Protein AF-A0A8I2YJK4-F1 (afdb_monomer)

Organism: NCBI:txid495285

Secondary structure (DSSP, 8-state):
--HHHHHHHT--SSHHHHHHHHHHHHHHHHHHHHHHHHHTHHHIIIIIHHHHHTT-SSS-STTT-SS---HHHHHHHHHHHHHHHHHTTT--TT--HHHHHHHHHHHHHHS-TTS---HHHHHHHHIIIIIIHHHHSPP----------------S--S---HHHHHHHHHTT-SSS-HHHHHHHHHHHHHHHHHTT--TTSHHHHHHHHHHHH-S----

pLDDT: mean 83.56, std 17.03, range [31.39, 97.69]

Sequence (220 aa):
MDLAWEMLLGTPEDDMALVQYIIPCFKRYSMGAHSVNRLLNYINRHYVKRAVDEDEGWLMLSDIFDVEEGNTRKAKSLRERRVEELKKWGYEEGGLAETLALAKQCVEAASTLDCVVPLAALALRRFRTEFIEPLLAAPKVKGKKGTPGAASVGDKSHLPKSRLACSVQELLGVQDVSPEECLGLARDLAATLCAIGVRNGHPLRKKLDKFLTTGTPKCL

Foldseek 3Di:
DQVLQVLQVVADPDLQVRLVSVLVVLVVLLVVLVVVLVVVVVCVVPPLVVQVVVQLALQGLVVPDPDDDDPVVSVVVSVVVVQVQLVQLVDDVVDDPVSVVQSLLLSLLQGDPRGRDRSSSVSLVCNCPRHVVQQQDFPDPPDDDDDDDDDDDDDPDPGRGRSNLVSLVCLLVDPPDDPVVSLVSLVSVLVSCRSSRNGCPDPSNVVSVVCNVVVDRDDD

Solvent-accessible surface area (backbone atoms only — not comparable to full-atom values): 12668 Å² total; per-residue (Å²): 135,62,66,44,50,56,52,50,74,66,56,57,91,49,44,64,55,35,60,69,48,48,51,60,51,49,54,54,50,52,54,50,35,50,53,51,32,63,75,49,40,65,47,40,68,57,48,39,46,46,41,42,75,70,46,37,23,73,73,36,65,74,82,74,50,94,66,96,68,58,71,72,61,49,57,52,52,51,51,53,5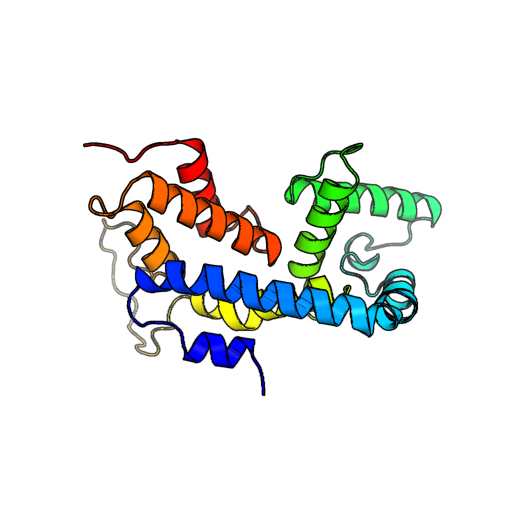1,52,50,56,59,29,39,72,56,73,32,53,94,92,53,57,73,64,49,47,52,51,17,50,37,16,53,42,8,44,41,67,90,89,40,53,52,47,59,48,21,46,47,29,25,45,43,29,65,53,33,49,45,64,36,58,42,48,71,78,82,87,80,75,98,70,80,96,75,83,89,80,91,85,76,96,70,92,62,66,66,15,58,54,56,48,18,54,50,46,55,76,64,54,81,88,56,58,70,67,59,47,51,50,52,46,50,52,48,49,52,49,42,39,53,24,24,55,55,69,85,38,70,69,46,48,54,42,54,49,50,68,70,63,74,64,81,85,86,127

Mean predicted aligned error: 8.93 Å

Nearest PDB structures (foldseek):
  8fn6-assembly1_3  TM=6.585E-01  e=8.968E+00  Trypanosoma brucei
  1yvi-assembly2_B  TM=6.482E-01  e=8.968E+00  Oryza sativa

Radius of gyration: 20.61 Å; Cα contacts (8 Å, |Δi|>4): 195; chains: 1; bounding box: 58×46×59 Å

InterPro domains:
  IPR016159 Cullin repeat-like-containing domain superfamily [SSF74788] (14-55)

Structure (mmCIF, N/CA/C/O backbone):
data_AF-A0A8I2YJK4-F1
#
_entry.id   AF-A0A8I2YJK4-F1
#
loop_
_atom_site.group_PDB
_atom_site.id
_atom_site.type_symbol
_atom_site.label_atom_id
_atom_site.label_alt_id
_atom_site.label_comp_id
_atom_site.label_asym_id
_atom_site.label_entity_id
_atom_site.label_seq_id
_atom_site.pdbx_PDB_ins_code
_atom_site.Cartn_x
_atom_site.Cartn_y
_atom_site.Cartn_z
_atom_site.occupancy
_atom_site.B_iso_or_equiv
_atom_site.auth_seq_id
_atom_site.auth_comp_id
_atom_site.auth_asym_id
_atom_site.auth_atom_id
_atom_site.pdbx_PDB_model_num
ATOM 1 N N . MET A 1 1 ? 13.731 -15.337 10.579 1.00 48.44 1 MET A N 1
ATOM 2 C CA . MET A 1 1 ? 12.557 -15.079 11.433 1.00 48.44 1 MET A CA 1
ATOM 3 C C . MET A 1 1 ? 11.743 -14.003 10.737 1.00 48.44 1 MET A C 1
ATOM 5 O O . MET A 1 1 ? 12.353 -13.103 10.165 1.00 48.44 1 MET A O 1
ATOM 9 N N . ASP A 1 2 ? 10.434 -14.203 10.613 1.00 74.62 2 ASP A N 1
ATOM 10 C CA . ASP A 1 2 ? 9.578 -13.413 9.727 1.00 74.62 2 ASP A CA 1
ATOM 11 C C . ASP A 1 2 ? 8.830 -12.345 10.536 1.00 74.62 2 ASP A C 1
ATOM 13 O O . ASP A 1 2 ? 7.875 -12.640 11.254 1.00 74.62 2 ASP A O 1
ATOM 17 N N . LEU A 1 3 ? 9.315 -11.101 10.469 1.00 82.12 3 LEU A N 1
ATOM 18 C CA . LEU A 1 3 ? 8.895 -10.009 11.353 1.00 82.12 3 LEU A CA 1
ATOM 19 C C . LEU A 1 3 ? 7.386 -9.725 11.272 1.00 82.12 3 LEU A C 1
ATOM 21 O O . LEU A 1 3 ? 6.768 -9.422 12.287 1.00 82.12 3 LEU A O 1
ATOM 25 N N . ALA A 1 4 ? 6.779 -9.825 10.086 1.00 81.44 4 ALA A N 1
ATOM 26 C CA . ALA A 1 4 ? 5.348 -9.564 9.918 1.00 81.44 4 ALA A CA 1
ATOM 27 C C . ALA A 1 4 ? 4.483 -10.614 10.639 1.00 81.44 4 ALA A C 1
ATOM 29 O O . ALA A 1 4 ? 3.471 -10.272 11.254 1.00 81.44 4 ALA A O 1
ATOM 30 N N . TRP A 1 5 ? 4.922 -11.874 10.641 1.00 82.00 5 TRP A N 1
ATOM 31 C CA . TRP A 1 5 ? 4.277 -12.950 11.393 1.00 82.00 5 TRP A CA 1
ATOM 32 C C . TRP A 1 5 ? 4.451 -12.795 12.901 1.00 82.00 5 TRP A C 1
ATOM 34 O O . TRP A 1 5 ? 3.495 -12.986 13.649 1.00 82.00 5 TRP A O 1
ATOM 44 N N . GLU A 1 6 ? 5.639 -12.405 13.361 1.00 86.62 6 GLU A N 1
ATOM 45 C CA . GLU A 1 6 ? 5.869 -12.103 14.781 1.00 86.62 6 GLU A CA 1
ATOM 46 C C . GLU A 1 6 ? 4.951 -10.977 15.269 1.00 86.62 6 GLU A C 1
ATOM 48 O O . GLU A 1 6 ? 4.358 -11.072 16.344 1.00 86.62 6 GLU A O 1
ATOM 53 N N . MET A 1 7 ? 4.761 -9.942 14.447 1.00 87.00 7 MET A N 1
ATOM 54 C CA . MET A 1 7 ? 3.816 -8.861 14.734 1.00 87.00 7 MET A CA 1
ATOM 55 C C . MET A 1 7 ? 2.374 -9.370 14.798 1.00 87.00 7 MET A C 1
ATOM 57 O O . MET A 1 7 ? 1.624 -8.945 15.674 1.00 87.00 7 MET A O 1
ATOM 61 N N . LEU A 1 8 ? 1.980 -10.293 13.911 1.00 87.00 8 LEU A N 1
ATOM 62 C CA . LEU A 1 8 ? 0.641 -10.888 13.921 1.00 87.00 8 LEU A CA 1
ATOM 63 C C . LEU A 1 8 ? 0.382 -11.665 15.218 1.00 87.00 8 LEU A C 1
ATOM 65 O O . LEU A 1 8 ? -0.683 -11.521 15.821 1.00 87.00 8 LEU A O 1
ATOM 69 N N . LEU A 1 9 ? 1.364 -12.448 15.669 1.00 86.75 9 LEU A N 1
ATOM 70 C CA . LEU A 1 9 ? 1.289 -13.206 16.921 1.00 86.75 9 LEU A CA 1
ATOM 71 C C . LEU A 1 9 ? 1.225 -12.298 18.157 1.00 86.75 9 LEU A C 1
ATOM 73 O O . LEU A 1 9 ? 0.626 -12.678 19.157 1.00 86.75 9 LEU A O 1
ATOM 77 N N . GLY A 1 10 ? 1.800 -11.096 18.082 1.00 86.25 10 GLY A N 1
ATOM 78 C CA . GLY A 1 10 ? 1.750 -10.088 19.143 1.00 86.25 10 GLY A CA 1
ATOM 79 C C . GLY A 1 10 ? 0.503 -9.198 19.141 1.00 86.25 10 GLY A C 1
ATOM 80 O O . GLY A 1 10 ? 0.478 -8.213 19.879 1.00 86.25 10 GLY A O 1
ATOM 81 N N . THR A 1 11 ? -0.504 -9.476 18.306 1.00 88.69 11 THR A N 1
ATOM 82 C CA . THR A 1 11 ? -1.699 -8.621 18.211 1.00 88.69 11 THR A CA 1
ATOM 83 C C . THR A 1 11 ? -2.583 -8.720 19.463 1.00 88.69 11 THR A C 1
ATOM 85 O O . THR A 1 11 ? -2.963 -9.827 19.846 1.00 88.69 11 THR A O 1
ATOM 88 N N . PRO A 1 12 ? -2.981 -7.587 20.076 1.00 90.69 12 PRO A N 1
ATOM 89 C CA . PRO A 1 12 ? -3.774 -7.585 21.307 1.00 90.69 12 PRO A CA 1
ATOM 90 C C . PRO A 1 12 ? -5.167 -8.162 21.064 1.00 90.69 12 PRO A C 1
ATOM 92 O O . PRO A 1 12 ? -5.807 -7.783 20.090 1.00 90.69 12 PRO A O 1
ATOM 95 N N . GLU A 1 13 ? -5.648 -9.059 21.929 1.00 84.50 13 GLU A N 1
ATOM 96 C CA . GLU A 1 13 ? -6.970 -9.701 21.787 1.00 84.50 13 GLU A CA 1
ATOM 97 C C . GLU A 1 13 ? -8.133 -8.701 21.764 1.00 84.50 13 GLU A C 1
ATOM 99 O O . GLU A 1 13 ? -9.131 -8.962 21.100 1.00 84.50 13 GLU A O 1
ATOM 104 N N . ASP A 1 14 ? -7.964 -7.557 22.429 1.00 85.50 14 ASP A N 1
ATOM 105 C CA . ASP A 1 14 ? -8.920 -6.454 22.440 1.00 85.50 14 ASP A CA 1
ATOM 106 C C . ASP A 1 14 ? -8.993 -5.726 21.084 1.00 85.50 14 ASP A C 1
ATOM 108 O O . ASP A 1 14 ? -7.985 -5.288 20.514 1.00 85.50 14 ASP A O 1
ATOM 112 N N . ASP A 1 15 ? -10.219 -5.572 20.585 1.00 81.81 15 ASP A N 1
ATOM 113 C CA . ASP A 1 15 ? -10.522 -5.001 19.281 1.00 81.81 15 ASP A CA 1
ATOM 114 C C . ASP A 1 15 ? -10.228 -3.489 19.244 1.00 81.81 15 ASP A C 1
ATOM 116 O O . ASP A 1 15 ? -9.729 -3.005 18.222 1.00 81.81 15 ASP A O 1
ATOM 120 N N . MET A 1 16 ? -10.414 -2.745 20.341 1.00 77.31 16 MET A N 1
ATOM 121 C CA . MET A 1 16 ? -10.028 -1.326 20.401 1.00 77.31 16 MET A CA 1
ATOM 122 C C . MET A 1 16 ? -8.510 -1.135 20.365 1.00 77.31 16 MET A C 1
ATOM 124 O O . MET A 1 16 ? -7.989 -0.310 19.601 1.00 77.31 16 MET A O 1
ATOM 128 N N . ALA A 1 17 ? -7.784 -1.928 21.155 1.00 88.81 17 ALA A N 1
ATOM 129 C CA . ALA A 1 17 ? -6.326 -1.890 21.203 1.00 88.81 17 ALA A CA 1
ATOM 130 C C . ALA A 1 17 ? -5.682 -2.284 19.861 1.00 88.81 17 ALA A C 1
ATOM 132 O O . ALA A 1 17 ? -4.561 -1.860 19.566 1.00 88.81 17 ALA A O 1
ATOM 133 N N . LEU A 1 18 ? -6.379 -3.050 19.011 1.00 91.94 18 LEU A N 1
ATOM 134 C CA . LEU A 1 18 ? -5.838 -3.507 17.733 1.00 91.94 18 LEU A CA 1
ATOM 135 C C . LEU A 1 18 ? -5.492 -2.351 16.785 1.00 91.94 18 LEU A C 1
ATOM 137 O O . LEU A 1 18 ? -4.411 -2.353 16.195 1.00 91.94 18 LEU A O 1
ATOM 141 N N . VAL A 1 19 ? -6.357 -1.341 16.635 1.00 91.38 19 VAL A N 1
ATOM 142 C CA . VAL A 1 19 ? -6.067 -0.203 15.734 1.00 91.38 19 VAL A CA 1
ATOM 143 C C . VAL A 1 19 ? -4.899 0.627 16.267 1.00 91.38 19 VAL A C 1
ATOM 145 O O . VAL A 1 19 ? -3.993 0.987 15.509 1.00 91.38 19 VAL A O 1
ATOM 148 N N . GLN A 1 20 ? -4.888 0.870 17.579 1.00 92.19 20 GLN A N 1
ATOM 149 C CA . GLN A 1 20 ? -3.807 1.579 18.263 1.00 92.19 20 GLN A CA 1
ATOM 150 C C . GLN A 1 20 ? -2.477 0.819 18.178 1.00 92.19 20 GLN A C 1
ATOM 152 O O . GLN A 1 20 ? -1.420 1.443 18.159 1.00 92.19 20 GLN A O 1
ATOM 157 N N . TYR A 1 21 ? -2.519 -0.510 18.066 1.00 94.31 21 TYR A N 1
ATOM 158 C CA . TYR A 1 21 ? -1.349 -1.355 17.855 1.00 94.31 21 TYR A CA 1
ATOM 159 C C . TYR A 1 21 ? -0.851 -1.333 16.403 1.00 94.31 21 TYR A C 1
ATOM 161 O O . TYR A 1 21 ? 0.353 -1.216 16.167 1.00 94.31 21 TYR A O 1
ATOM 169 N N . ILE A 1 22 ? -1.752 -1.422 15.416 1.00 94.88 22 ILE A N 1
ATOM 170 C CA . ILE A 1 22 ? -1.395 -1.508 13.989 1.00 94.88 22 ILE A CA 1
ATOM 171 C C . ILE A 1 22 ? -0.612 -0.275 13.528 1.00 94.88 22 ILE A C 1
ATOM 173 O O . ILE A 1 22 ? 0.370 -0.416 12.798 1.00 94.88 22 ILE A O 1
ATOM 177 N N . ILE A 1 23 ? -1.015 0.927 13.945 1.00 94.75 23 ILE A N 1
ATOM 178 C CA . ILE A 1 23 ? -0.440 2.178 13.427 1.00 94.75 23 ILE A CA 1
ATOM 179 C C . ILE A 1 23 ? 1.052 2.336 13.805 1.00 94.75 23 ILE A C 1
ATOM 181 O O . ILE A 1 23 ? 1.876 2.503 12.898 1.00 94.75 23 ILE A O 1
ATOM 185 N N . PRO A 1 24 ? 1.471 2.250 15.086 1.00 95.19 24 PRO A N 1
ATOM 186 C CA . PRO A 1 24 ? 2.888 2.292 15.461 1.00 95.19 24 PRO A CA 1
ATOM 187 C C . PRO A 1 24 ? 3.696 1.142 14.856 1.00 95.19 24 PRO A C 1
ATOM 189 O O . PRO A 1 24 ? 4.839 1.338 14.438 1.00 95.19 24 PRO A O 1
ATOM 192 N N . CYS A 1 25 ? 3.094 -0.045 14.778 1.00 94.25 25 CYS A N 1
ATOM 193 C CA . CYS A 1 25 ? 3.677 -1.223 14.147 1.00 94.25 25 CYS A CA 1
ATOM 194 C C . CYS A 1 25 ? 4.021 -0.965 12.677 1.00 94.25 25 CYS A C 1
ATOM 196 O O . CYS A 1 25 ? 5.163 -1.169 12.260 1.00 94.25 25 CYS A O 1
ATOM 198 N N . PHE A 1 26 ? 3.069 -0.430 11.914 1.00 96.19 26 PHE A N 1
ATOM 199 C CA . PHE A 1 26 ? 3.279 -0.042 10.526 1.00 96.19 26 PHE A CA 1
ATOM 200 C C . PHE A 1 26 ? 4.339 1.058 10.382 1.00 96.19 26 PHE A C 1
ATOM 202 O O . PHE A 1 26 ? 5.219 0.954 9.526 1.00 96.19 26 PHE A O 1
ATOM 209 N N . LYS A 1 27 ? 4.310 2.094 11.232 1.00 95.69 27 LYS A N 1
ATOM 210 C CA . LYS A 1 27 ? 5.318 3.172 11.220 1.00 95.69 27 LYS A CA 1
ATOM 211 C C . LYS A 1 27 ? 6.731 2.612 11.427 1.00 95.69 27 LYS A C 1
ATOM 213 O O . LYS A 1 27 ? 7.628 2.897 10.639 1.00 95.69 27 LYS A O 1
ATOM 218 N N . ARG A 1 28 ? 6.930 1.737 12.418 1.00 95.25 28 ARG A N 1
ATOM 219 C CA . ARG A 1 28 ? 8.233 1.097 12.668 1.00 95.25 28 ARG A CA 1
ATOM 220 C C . ARG A 1 28 ? 8.666 0.200 11.504 1.00 95.25 28 ARG A C 1
ATOM 222 O O . ARG A 1 28 ? 9.815 0.274 11.069 1.00 95.25 28 ARG A O 1
ATOM 229 N N . TYR A 1 29 ? 7.744 -0.609 10.980 1.00 95.25 29 TYR A N 1
ATOM 230 C CA . TYR A 1 2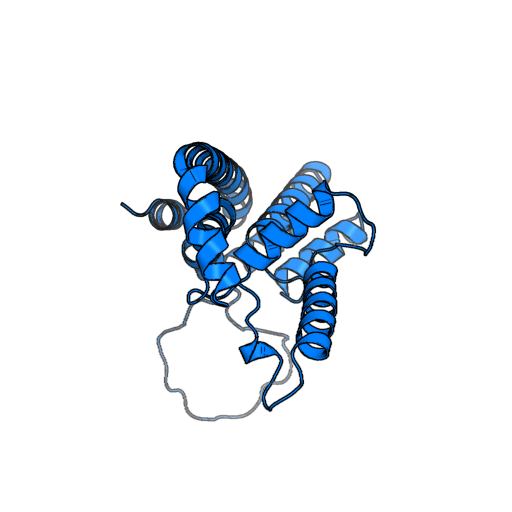9 ? 8.004 -1.505 9.855 1.00 95.25 29 TYR A CA 1
ATOM 231 C C . TYR A 1 29 ? 8.412 -0.729 8.593 1.00 95.25 29 TYR A C 1
ATOM 233 O O . TYR A 1 29 ? 9.445 -1.013 7.989 1.00 95.25 29 TYR A O 1
ATOM 241 N N . SER A 1 30 ? 7.640 0.296 8.223 1.00 95.31 30 SER A N 1
ATOM 242 C CA . SER A 1 30 ? 7.886 1.125 7.036 1.00 95.31 30 SER A CA 1
ATOM 243 C C . SER A 1 30 ? 9.191 1.924 7.126 1.00 95.31 30 SER A C 1
ATOM 245 O O . SER A 1 30 ? 9.918 2.007 6.135 1.00 95.31 30 SER A O 1
ATOM 247 N N . MET A 1 31 ? 9.555 2.439 8.305 1.00 95.38 31 MET A N 1
ATOM 248 C CA . MET A 1 31 ? 10.860 3.080 8.525 1.00 95.38 31 MET A CA 1
ATOM 249 C C . MET A 1 31 ? 12.027 2.102 8.317 1.00 95.38 31 MET A C 1
ATOM 251 O O . MET A 1 31 ? 13.028 2.440 7.672 1.00 95.38 31 MET A O 1
ATOM 255 N N . GLY A 1 32 ? 11.892 0.870 8.819 1.00 94.88 32 GLY A N 1
ATOM 256 C CA . GLY A 1 32 ? 12.857 -0.206 8.584 1.00 94.88 32 GLY A CA 1
ATOM 257 C C . GLY A 1 32 ? 12.972 -0.552 7.099 1.00 94.88 32 GLY A C 1
ATOM 258 O O . GLY A 1 32 ? 14.072 -0.560 6.544 1.00 94.88 32 GLY A O 1
ATOM 259 N N . ALA A 1 33 ? 11.835 -0.732 6.423 1.00 94.69 33 ALA A N 1
ATOM 260 C CA . ALA A 1 33 ? 11.776 -0.986 4.987 1.00 94.69 33 ALA A CA 1
ATOM 261 C C . ALA A 1 33 ? 12.446 0.128 4.168 1.00 94.69 33 ALA A C 1
ATOM 263 O O . ALA A 1 33 ? 13.197 -0.155 3.235 1.00 94.69 33 ALA A O 1
ATOM 264 N N . HIS A 1 34 ? 12.238 1.395 4.538 1.00 94.75 34 HIS A N 1
ATOM 265 C CA . HIS A 1 34 ? 12.886 2.526 3.878 1.00 94.75 34 HIS A CA 1
ATOM 266 C C . HIS A 1 34 ? 14.414 2.489 4.036 1.00 94.75 34 HIS A C 1
ATOM 268 O O . HIS A 1 34 ? 15.151 2.727 3.076 1.00 94.75 34 HIS A O 1
ATOM 274 N N . SER A 1 35 ? 14.896 2.121 5.225 1.00 96.00 35 SER A N 1
ATOM 275 C CA . SER A 1 35 ? 16.328 1.987 5.515 1.00 96.00 35 SER A CA 1
ATOM 276 C C . SER A 1 35 ? 16.969 0.866 4.691 1.00 96.00 35 SER A C 1
ATOM 278 O O . SER A 1 35 ? 18.008 1.075 4.061 1.00 96.00 35 SER A O 1
ATOM 280 N N . VAL A 1 36 ? 16.309 -0.295 4.608 1.00 95.19 36 VAL A N 1
ATOM 281 C CA . VAL A 1 36 ? 16.746 -1.426 3.771 1.00 95.19 36 VAL A CA 1
ATOM 282 C C . VAL A 1 36 ? 16.731 -1.053 2.290 1.00 95.19 36 VAL A C 1
ATOM 284 O O . VAL A 1 36 ? 17.701 -1.311 1.581 1.00 95.19 36 VAL A O 1
ATOM 287 N N . ASN A 1 37 ? 15.673 -0.390 1.821 1.00 95.56 37 ASN A N 1
ATOM 288 C CA . ASN A 1 37 ? 15.569 0.075 0.440 1.00 95.56 37 ASN A CA 1
ATOM 289 C C . ASN A 1 37 ? 16.708 1.038 0.072 1.00 95.56 37 ASN A C 1
ATOM 291 O O . ASN A 1 37 ? 17.240 0.965 -1.034 1.00 95.56 37 ASN A O 1
ATOM 295 N N . ARG A 1 38 ? 17.116 1.917 0.997 1.00 96.00 38 ARG A N 1
ATOM 296 C CA . ARG A 1 38 ? 18.255 2.822 0.800 1.00 96.00 38 ARG A CA 1
ATOM 297 C C . ARG A 1 38 ? 19.581 2.062 0.731 1.00 96.00 38 ARG A C 1
ATOM 299 O O . ARG A 1 38 ? 20.390 2.364 -0.143 1.00 96.00 38 ARG A O 1
ATOM 306 N N . LEU A 1 39 ? 19.788 1.080 1.610 1.00 97.31 39 LEU A N 1
ATOM 307 C CA . LEU A 1 39 ? 21.003 0.257 1.646 1.00 97.31 39 LEU A CA 1
ATOM 308 C C . LEU A 1 39 ? 21.147 -0.616 0.391 1.00 97.31 39 LEU A C 1
ATOM 310 O O . LEU A 1 39 ? 22.223 -0.703 -0.193 1.00 97.31 39 LEU A O 1
ATOM 314 N N . LEU A 1 40 ? 20.049 -1.229 -0.047 1.00 96.69 40 LEU A N 1
ATOM 315 C CA . LEU A 1 40 ? 20.014 -2.186 -1.154 1.00 96.69 40 LEU A CA 1
ATOM 316 C C . LEU A 1 40 ? 19.511 -1.565 -2.463 1.00 96.69 40 LEU A C 1
ATOM 318 O O . LEU A 1 40 ? 19.087 -2.272 -3.377 1.00 96.69 40 LEU A O 1
ATOM 322 N N . ASN A 1 41 ? 19.594 -0.239 -2.600 1.00 96.44 41 ASN A N 1
ATOM 323 C CA . ASN A 1 41 ? 19.066 0.473 -3.764 1.00 96.44 41 ASN A CA 1
ATOM 324 C C . ASN A 1 41 ? 19.734 0.058 -5.090 1.00 96.44 41 ASN A C 1
ATOM 326 O O . ASN A 1 41 ? 19.185 0.277 -6.168 1.00 96.44 41 ASN A O 1
ATOM 330 N N . TYR A 1 42 ? 20.916 -0.559 -5.025 1.00 97.62 42 TYR A N 1
ATOM 331 C CA . TYR A 1 42 ? 21.570 -1.160 -6.185 1.00 97.62 42 TYR A CA 1
ATOM 332 C C . TYR A 1 42 ? 20.690 -2.231 -6.854 1.00 97.62 42 TYR A C 1
ATOM 334 O O . TYR A 1 42 ? 20.588 -2.263 -8.081 1.00 97.62 42 TYR A O 1
ATOM 342 N N . ILE A 1 43 ? 19.980 -3.042 -6.060 1.00 97.69 43 ILE A N 1
ATOM 343 C CA . ILE A 1 43 ? 19.040 -4.057 -6.555 1.00 97.69 43 ILE A CA 1
ATOM 344 C C . ILE A 1 43 ? 17.911 -3.383 -7.337 1.00 97.69 43 ILE A C 1
ATOM 346 O O . ILE A 1 43 ? 17.609 -3.798 -8.453 1.00 97.69 43 ILE A O 1
ATOM 350 N N . ASN A 1 44 ? 17.346 -2.288 -6.820 1.00 96.56 44 ASN A N 1
ATOM 351 C CA . ASN A 1 44 ? 16.316 -1.540 -7.542 1.00 96.56 44 ASN A CA 1
ATOM 352 C C . ASN A 1 44 ? 16.831 -1.016 -8.894 1.00 96.56 44 ASN A C 1
ATOM 354 O O . ASN A 1 44 ? 16.146 -1.104 -9.910 1.00 96.56 44 ASN A O 1
ATOM 358 N N . ARG A 1 45 ? 18.058 -0.478 -8.916 1.00 96.31 45 ARG A N 1
ATOM 359 C CA . ARG A 1 45 ? 18.643 0.150 -10.111 1.00 96.31 45 ARG A CA 1
ATOM 360 C C . ARG A 1 45 ? 18.988 -0.838 -11.219 1.00 96.31 45 ARG A C 1
ATOM 362 O O . ARG A 1 45 ? 18.889 -0.464 -12.385 1.00 96.31 45 ARG A O 1
ATOM 369 N N . HIS A 1 46 ? 19.418 -2.047 -10.868 1.00 97.31 46 HIS A N 1
ATOM 370 C CA . HIS A 1 46 ? 19.965 -2.998 -11.838 1.00 97.31 46 HIS A CA 1
ATOM 371 C C . HIS A 1 46 ? 19.121 -4.249 -12.027 1.00 97.31 46 HIS A C 1
ATOM 373 O O . HIS A 1 46 ? 19.017 -4.723 -13.153 1.00 97.31 46 HIS A O 1
ATOM 379 N N . TYR A 1 47 ? 18.542 -4.786 -10.955 1.00 97.19 47 TYR A N 1
ATOM 380 C CA . TYR A 1 47 ? 17.717 -5.985 -11.032 1.00 97.19 47 TYR A CA 1
ATOM 381 C C . TYR A 1 47 ? 16.263 -5.618 -11.311 1.00 97.19 47 TYR A C 1
ATOM 383 O O . TYR A 1 47 ? 15.747 -5.970 -12.361 1.00 97.19 47 TYR A O 1
ATOM 391 N N . VAL A 1 48 ? 15.630 -4.842 -10.422 1.00 96.88 48 VAL A N 1
ATOM 392 C CA . VAL A 1 48 ? 14.203 -4.495 -10.556 1.00 96.88 48 VAL A CA 1
ATOM 393 C C . VAL A 1 48 ? 13.962 -3.731 -11.849 1.00 96.88 48 VAL A C 1
ATOM 395 O O . VAL A 1 48 ? 13.033 -4.053 -12.576 1.00 96.88 48 VAL A O 1
ATOM 398 N N . LYS A 1 49 ? 14.823 -2.758 -12.175 1.00 95.69 49 LYS A N 1
ATOM 399 C CA . LYS A 1 49 ? 14.723 -2.034 -13.445 1.00 95.69 49 LYS A CA 1
ATOM 400 C C . LYS A 1 49 ? 14.754 -2.983 -14.648 1.00 95.69 49 LYS A C 1
ATOM 402 O O . LYS A 1 49 ? 13.902 -2.861 -15.514 1.00 95.69 49 LYS A O 1
ATOM 407 N N . ARG A 1 50 ? 15.702 -3.925 -14.677 1.00 96.19 50 ARG A N 1
ATOM 408 C CA . ARG A 1 50 ? 15.829 -4.889 -15.774 1.00 96.19 50 ARG A CA 1
ATOM 409 C C . ARG A 1 50 ? 14.607 -5.800 -15.864 1.00 96.19 50 ARG A C 1
ATOM 411 O O . ARG A 1 50 ? 14.055 -5.920 -16.941 1.00 96.19 50 ARG A O 1
ATOM 418 N N . ALA A 1 51 ? 14.158 -6.359 -14.744 1.00 95.19 51 ALA A N 1
ATOM 419 C CA . ALA A 1 51 ? 12.975 -7.217 -14.701 1.00 95.19 51 ALA A CA 1
ATOM 420 C C . ALA A 1 51 ? 11.714 -6.482 -15.192 1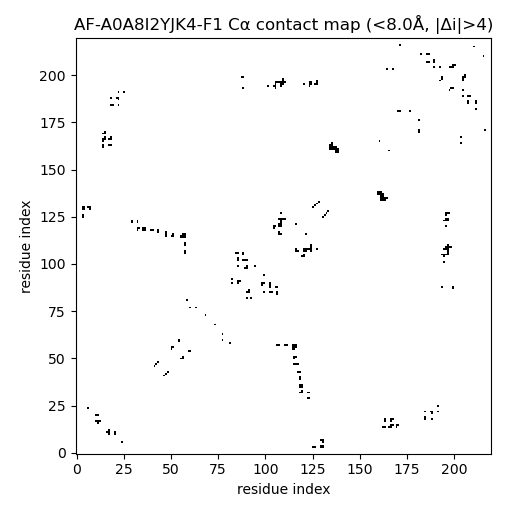.00 95.19 51 ALA A C 1
ATOM 422 O O . ALA A 1 51 ? 10.927 -7.021 -15.956 1.00 95.19 51 ALA A O 1
ATOM 423 N N . VAL A 1 52 ? 11.548 -5.207 -14.819 1.00 92.38 52 VAL A N 1
ATOM 424 C CA . VAL A 1 52 ? 10.449 -4.369 -15.327 1.00 92.38 52 VAL A CA 1
ATOM 425 C C . VAL A 1 52 ? 10.590 -4.097 -16.830 1.00 92.38 52 VAL A C 1
ATOM 427 O O . VAL A 1 52 ? 9.581 -4.072 -17.529 1.00 92.38 52 VAL A O 1
ATOM 430 N N . ASP A 1 53 ? 11.812 -3.894 -17.330 1.00 90.56 53 ASP A N 1
ATOM 431 C CA . ASP A 1 53 ? 12.081 -3.741 -18.767 1.00 90.56 53 ASP A CA 1
ATOM 432 C C . ASP A 1 53 ? 11.831 -5.063 -19.540 1.00 90.56 53 ASP A C 1
ATOM 434 O O . ASP A 1 53 ? 11.490 -5.023 -20.722 1.00 90.56 53 ASP A O 1
ATOM 438 N N . GLU A 1 54 ? 11.949 -6.213 -18.867 1.00 92.31 54 GLU A N 1
ATOM 439 C CA . GLU A 1 54 ? 11.664 -7.579 -19.350 1.00 92.31 54 GLU A CA 1
ATOM 440 C C . GLU A 1 54 ? 10.203 -8.021 -19.113 1.00 92.31 54 GLU A C 1
ATOM 442 O O . GLU A 1 54 ? 9.877 -9.190 -19.287 1.00 92.31 54 GLU A O 1
ATOM 447 N N . ASP A 1 55 ? 9.313 -7.079 -18.779 1.00 90.25 55 ASP A N 1
ATOM 448 C CA . ASP A 1 55 ? 7.870 -7.292 -18.588 1.00 90.25 55 ASP A CA 1
ATOM 449 C C . ASP A 1 55 ? 7.461 -8.095 -17.339 1.00 90.25 55 ASP A C 1
ATOM 451 O O . ASP A 1 55 ? 6.327 -8.536 -17.214 1.00 90.25 55 ASP A O 1
ATOM 455 N N . GLU A 1 56 ? 8.339 -8.216 -16.344 1.00 92.88 56 GLU A N 1
ATOM 456 C CA . GLU A 1 56 ? 8.027 -8.869 -15.061 1.00 92.88 56 GLU A CA 1
ATOM 457 C C . GLU A 1 56 ? 7.492 -7.883 -14.001 1.00 92.88 56 GLU A C 1
ATOM 459 O O . GLU A 1 56 ? 7.446 -8.184 -12.806 1.00 92.88 56 GLU A O 1
ATOM 464 N N . GLY A 1 57 ? 7.137 -6.661 -14.404 1.00 92.75 57 GLY A N 1
ATOM 465 C CA . GLY A 1 57 ? 6.655 -5.608 -13.508 1.00 92.75 57 GLY A CA 1
ATOM 466 C C . GLY A 1 57 ? 5.211 -5.806 -13.033 1.00 92.75 57 GLY A C 1
ATOM 467 O O . GLY A 1 57 ? 4.514 -6.730 -13.428 1.00 92.75 57 GLY A O 1
ATOM 468 N N . TRP A 1 58 ? 4.717 -4.882 -12.201 1.00 92.06 58 TRP A N 1
ATOM 469 C CA . TRP A 1 58 ? 3.328 -4.908 -11.701 1.00 92.06 58 TRP A CA 1
ATOM 470 C C . TRP A 1 58 ? 2.249 -4.678 -12.774 1.00 92.06 58 TRP A C 1
ATOM 472 O O . TRP A 1 58 ? 1.065 -4.824 -12.483 1.00 92.06 58 TRP A O 1
ATOM 482 N N . LEU A 1 59 ? 2.647 -4.256 -13.974 1.00 88.94 59 LEU A N 1
ATOM 483 C CA . LEU A 1 59 ? 1.780 -4.093 -15.135 1.00 88.94 59 LEU A CA 1
ATOM 484 C C . LEU A 1 59 ? 2.492 -4.738 -16.321 1.00 88.94 59 LEU A C 1
ATOM 486 O O . LEU A 1 59 ? 3.433 -4.130 -16.842 1.00 88.94 59 LEU A O 1
ATOM 490 N N . MET A 1 60 ? 2.055 -5.938 -16.697 1.00 84.06 60 MET A N 1
ATOM 491 C CA . MET A 1 60 ? 2.658 -6.721 -17.773 1.00 84.06 60 MET A CA 1
ATOM 492 C C . MET A 1 60 ? 1.970 -6.416 -19.113 1.00 84.06 60 MET A C 1
ATOM 494 O O . MET A 1 60 ? 0.797 -6.033 -19.160 1.00 84.06 60 MET A O 1
ATOM 498 N N . LEU A 1 61 ? 2.678 -6.581 -20.229 1.00 76.00 61 LEU A N 1
ATOM 499 C CA . LEU A 1 61 ? 2.121 -6.501 -21.582 1.00 76.00 61 LEU A CA 1
ATOM 500 C C . LEU A 1 61 ? 1.059 -7.580 -21.801 1.00 76.00 61 LEU A C 1
ATOM 502 O O . LEU A 1 61 ? 0.069 -7.324 -22.492 1.00 76.00 61 LEU A O 1
ATOM 506 N N . SER A 1 62 ? 1.262 -8.756 -21.206 1.00 74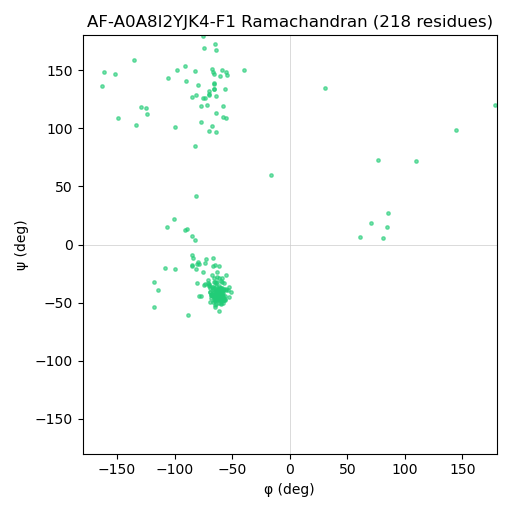.31 62 SER A N 1
ATOM 507 C CA . SER A 1 62 ? 0.328 -9.885 -21.242 1.00 74.31 62 SER A CA 1
ATOM 508 C C . SER A 1 62 ? -1.041 -9.549 -20.643 1.00 74.31 62 SER A C 1
ATOM 510 O O . SER A 1 62 ? -2.048 -10.044 -21.135 1.00 74.31 62 SER A O 1
ATOM 512 N N . ASP A 1 63 ? -1.110 -8.655 -19.652 1.00 71.94 63 ASP A N 1
ATOM 513 C CA . ASP A 1 63 ? -2.372 -8.249 -19.015 1.00 71.94 63 ASP A CA 1
ATOM 514 C C . ASP A 1 63 ? -3.251 -7.354 -19.910 1.00 71.94 63 ASP A C 1
A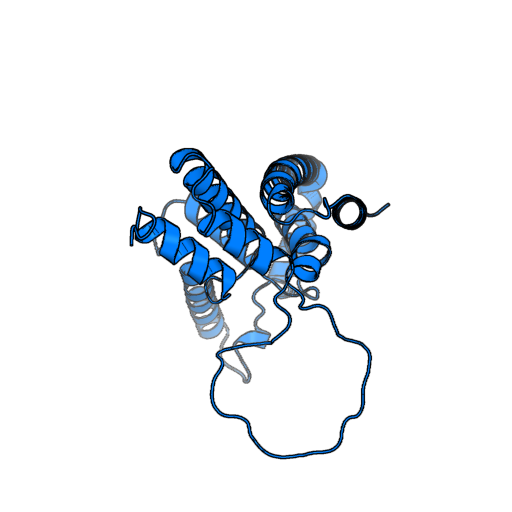TOM 516 O O . ASP A 1 63 ? -4.405 -7.072 -19.576 1.00 71.94 63 ASP A O 1
ATOM 520 N N . ILE A 1 64 ? -2.697 -6.835 -21.013 1.00 68.56 64 ILE A N 1
ATOM 521 C CA . ILE A 1 64 ? -3.327 -5.788 -21.832 1.00 68.56 64 ILE A CA 1
ATOM 522 C C . ILE A 1 64 ? -3.616 -6.264 -23.255 1.00 68.56 64 ILE A C 1
ATOM 524 O O . ILE A 1 64 ? -4.590 -5.813 -23.859 1.00 68.56 64 ILE A O 1
ATOM 528 N N . PHE A 1 65 ? -2.790 -7.154 -23.807 1.00 67.31 65 PHE A N 1
ATOM 529 C CA . PHE A 1 65 ? -2.893 -7.558 -25.206 1.00 67.31 65 PHE A CA 1
ATOM 530 C C . PHE A 1 65 ? -3.041 -9.067 -25.345 1.00 67.31 65 PHE A C 1
ATOM 532 O O . PHE A 1 65 ? -2.077 -9.802 -25.158 1.00 67.31 65 PHE A O 1
ATOM 539 N N . ASP A 1 66 ? -4.215 -9.501 -25.802 1.00 58.88 66 ASP A N 1
ATOM 540 C CA . ASP A 1 66 ? -4.433 -10.897 -26.189 1.00 58.88 66 ASP A CA 1
ATOM 541 C C . ASP A 1 66 ? -3.913 -11.216 -27.607 1.00 58.88 66 ASP A C 1
ATOM 543 O O . ASP A 1 66 ? -3.661 -12.380 -27.904 1.00 58.88 66 ASP A O 1
ATOM 547 N N . VAL A 1 67 ? -3.719 -10.235 -28.510 1.00 53.97 67 VAL A N 1
ATOM 548 C CA . VAL A 1 67 ? -3.299 -10.507 -29.907 1.00 53.97 67 VAL A CA 1
ATOM 549 C C . VAL A 1 67 ? -2.499 -9.346 -30.543 1.00 53.97 67 VAL A C 1
ATOM 551 O O . VAL A 1 67 ? -2.713 -8.173 -30.247 1.00 53.97 67 VAL A O 1
ATOM 554 N N . GLU A 1 68 ? -1.552 -9.716 -31.414 1.00 55.34 68 GLU A N 1
ATOM 555 C CA . GLU A 1 68 ? -0.651 -8.989 -32.340 1.00 55.34 68 GLU A CA 1
ATOM 556 C C . GLU A 1 68 ? -0.925 -7.508 -32.729 1.00 55.34 68 GLU A C 1
ATOM 558 O O . GLU A 1 68 ? -0.997 -7.159 -33.906 1.00 55.34 68 GLU A O 1
ATOM 563 N N . GLU A 1 69 ? -0.963 -6.566 -31.784 1.00 56.44 69 GLU A N 1
ATOM 564 C CA . GLU A 1 69 ? -0.854 -5.137 -32.137 1.00 56.44 69 GLU A CA 1
ATOM 565 C C . GLU A 1 69 ? 0.607 -4.673 -32.337 1.00 56.44 69 GLU A C 1
ATOM 567 O O . GLU A 1 69 ? 1.545 -5.181 -31.719 1.00 56.44 69 GLU A O 1
ATOM 572 N N . GLY A 1 70 ? 0.835 -3.683 -33.208 1.00 63.78 70 GLY A N 1
ATOM 573 C CA . GLY A 1 70 ? 2.174 -3.139 -33.480 1.00 63.78 70 GLY A CA 1
ATOM 574 C C . GLY A 1 70 ? 2.808 -2.396 -32.288 1.00 63.78 70 GLY A C 1
ATOM 575 O O . GLY A 1 70 ? 2.118 -1.734 -31.509 1.00 63.78 70 GLY A O 1
ATOM 576 N N . ASN A 1 71 ? 4.144 -2.444 -32.178 1.00 66.56 71 ASN A N 1
ATOM 577 C CA . ASN A 1 71 ? 4.923 -1.967 -31.016 1.00 66.56 71 ASN A CA 1
ATOM 578 C C . ASN A 1 71 ? 4.631 -0.521 -30.563 1.00 66.56 71 ASN A C 1
ATOM 580 O O . ASN A 1 71 ? 4.623 -0.238 -29.366 1.00 66.56 71 ASN A O 1
ATOM 584 N N . THR A 1 72 ? 4.377 0.412 -31.484 1.00 68.62 72 THR A N 1
ATOM 585 C CA . THR A 1 72 ? 4.117 1.823 -31.136 1.00 68.62 72 THR A CA 1
ATOM 586 C C . THR A 1 72 ? 2.729 2.044 -30.536 1.00 68.62 72 THR A C 1
ATOM 588 O O . THR A 1 72 ? 2.584 2.862 -29.626 1.00 68.62 72 THR A O 1
ATOM 591 N N . ARG A 1 73 ? 1.715 1.294 -30.989 1.00 72.44 73 ARG A N 1
ATOM 592 C CA . ARG A 1 73 ? 0.368 1.320 -30.392 1.00 72.44 73 ARG A CA 1
ATOM 593 C C . ARG A 1 73 ? 0.377 0.688 -29.002 1.00 72.44 73 ARG A C 1
ATOM 595 O O . ARG A 1 73 ? -0.170 1.282 -28.073 1.00 72.44 73 ARG A O 1
ATOM 602 N N . LYS A 1 74 ? 1.113 -0.417 -28.833 1.00 74.69 74 LYS A N 1
ATOM 603 C CA . LYS A 1 74 ? 1.298 -1.094 -27.540 1.00 74.69 74 LYS A CA 1
ATOM 604 C C . LYS A 1 74 ? 1.890 -0.180 -26.469 1.00 74.69 74 LYS A C 1
ATOM 606 O O . LYS A 1 74 ? 1.347 -0.077 -25.374 1.00 74.69 74 LYS A O 1
ATOM 611 N N . ALA A 1 75 ? 2.955 0.554 -26.799 1.00 78.12 75 ALA A N 1
ATOM 612 C CA . ALA A 1 75 ? 3.601 1.467 -25.856 1.00 78.12 75 ALA A CA 1
ATOM 613 C C . ALA A 1 75 ? 2.690 2.626 -25.409 1.00 78.12 75 ALA A C 1
ATOM 615 O O . ALA A 1 75 ? 2.764 3.056 -24.257 1.00 78.12 75 ALA A O 1
ATOM 616 N N . LYS A 1 76 ? 1.835 3.143 -26.303 1.00 82.88 76 LYS A N 1
ATOM 617 C CA . LYS A 1 76 ? 0.870 4.199 -25.967 1.00 82.88 76 LYS A CA 1
ATOM 618 C C . LYS A 1 76 ? -0.234 3.669 -25.046 1.00 82.88 76 LYS A C 1
ATOM 620 O O . LYS A 1 76 ? -0.457 4.253 -23.991 1.00 82.88 76 LYS A O 1
ATOM 625 N N . SER A 1 77 ? -0.839 2.537 -25.397 1.00 84.06 77 SER A N 1
ATOM 626 C CA . SER A 1 77 ? -1.904 1.912 -24.599 1.00 84.06 77 SER A CA 1
ATOM 627 C C . SER A 1 77 ? -1.411 1.468 -23.209 1.00 84.06 77 SER A C 1
ATOM 629 O O . SER A 1 77 ? -2.065 1.749 -22.206 1.00 84.06 77 SER A O 1
ATOM 631 N N . LEU A 1 78 ? -0.186 0.935 -23.093 1.00 83.44 78 LEU A N 1
ATOM 632 C CA . LEU A 1 78 ? 0.454 0.665 -21.795 1.00 83.44 78 LEU A CA 1
ATOM 633 C C . LEU A 1 78 ? 0.557 1.908 -20.904 1.00 83.44 78 LEU A C 1
ATOM 635 O O . LEU A 1 78 ? 0.321 1.842 -19.697 1.00 83.44 78 LEU A O 1
ATOM 639 N N . ARG A 1 79 ? 0.954 3.050 -21.481 1.00 85.25 79 ARG A N 1
ATOM 640 C CA . ARG A 1 79 ? 1.071 4.311 -20.733 1.00 85.25 79 ARG A CA 1
ATOM 641 C C . ARG A 1 79 ? -0.294 4.788 -20.258 1.00 85.25 79 ARG A C 1
ATOM 643 O O . ARG A 1 79 ? -0.416 5.163 -19.097 1.00 85.25 79 ARG A O 1
ATOM 650 N N . GLU A 1 80 ? -1.298 4.737 -21.126 1.00 89.06 80 GLU A N 1
ATOM 651 C CA . GLU A 1 80 ? -2.678 5.106 -20.794 1.00 89.06 80 GLU A CA 1
ATOM 652 C C . GLU A 1 80 ? -3.224 4.224 -19.666 1.00 89.06 80 GLU A C 1
ATOM 654 O O . GLU A 1 80 ? -3.716 4.742 -18.661 1.00 89.06 80 GLU A O 1
ATOM 659 N N . ARG A 1 81 ? -3.028 2.904 -19.757 1.00 89.06 81 ARG A N 1
ATOM 660 C CA . ARG A 1 81 ? -3.453 1.962 -18.717 1.00 89.06 81 ARG A CA 1
A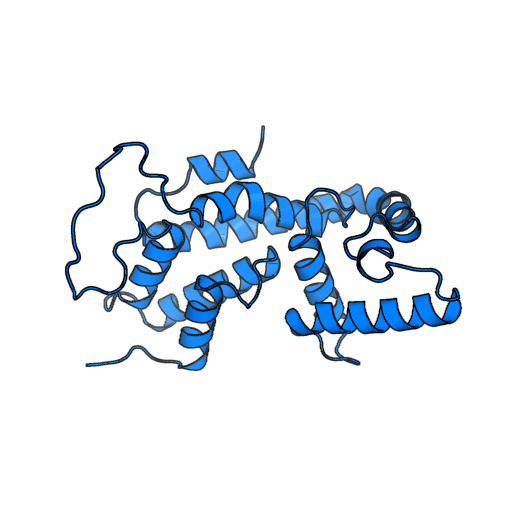TOM 661 C C . ARG A 1 81 ? -2.724 2.180 -17.398 1.00 89.06 81 ARG A C 1
ATOM 663 O O . ARG A 1 81 ? -3.343 2.163 -16.338 1.00 89.06 81 ARG A O 1
ATOM 670 N N . ARG A 1 82 ? -1.416 2.446 -17.447 1.00 90.44 82 ARG A N 1
ATOM 671 C CA . ARG A 1 82 ? -0.633 2.799 -16.257 1.00 90.44 82 ARG A CA 1
ATOM 672 C C . ARG A 1 82 ? -1.202 4.042 -15.576 1.00 90.44 82 ARG A C 1
ATOM 674 O O . ARG A 1 82 ? -1.329 4.051 -14.356 1.00 90.44 82 ARG A O 1
ATOM 681 N N . VAL A 1 83 ? -1.555 5.076 -16.339 1.00 91.19 83 VAL A N 1
ATOM 682 C CA . VAL A 1 83 ? -2.184 6.288 -15.794 1.00 91.19 83 VAL A CA 1
ATOM 683 C C . VAL A 1 83 ? -3.553 5.967 -15.189 1.00 91.19 83 VAL A C 1
ATOM 685 O O . VAL A 1 83 ? -3.857 6.450 -14.102 1.00 91.19 83 VAL A O 1
ATOM 688 N N . GLU A 1 84 ? -4.359 5.126 -15.836 1.00 91.69 84 GLU A N 1
ATOM 689 C CA . GLU A 1 84 ? -5.664 4.698 -15.320 1.00 91.69 84 GLU A CA 1
ATOM 690 C C . GLU A 1 84 ? -5.557 3.935 -13.990 1.00 91.69 84 GLU A C 1
ATOM 692 O O . GLU A 1 84 ? -6.308 4.216 -13.055 1.00 91.69 84 GLU A O 1
ATOM 697 N N . GLU A 1 85 ? -4.594 3.019 -13.859 1.00 91.81 85 GLU A N 1
ATOM 698 C CA . GLU A 1 85 ? -4.338 2.334 -12.589 1.00 91.81 85 GLU A CA 1
ATOM 699 C C . GLU A 1 85 ? -3.866 3.313 -11.510 1.00 91.81 85 GLU A C 1
ATOM 701 O O . GLU A 1 85 ? -4.372 3.278 -10.390 1.00 91.81 85 GLU A O 1
ATOM 706 N N . LEU A 1 86 ? -2.962 4.240 -11.841 1.00 92.88 86 LEU A N 1
ATOM 707 C CA . LEU A 1 86 ? -2.468 5.244 -10.895 1.00 92.88 86 LEU A CA 1
ATOM 708 C C . LEU A 1 86 ? -3.571 6.208 -10.426 1.00 92.88 86 LEU A C 1
ATOM 710 O O . LEU A 1 86 ? -3.579 6.594 -9.255 1.00 92.88 86 LEU A O 1
ATOM 714 N N . LYS A 1 87 ? -4.549 6.537 -11.281 1.00 92.94 87 LYS A N 1
ATOM 715 C CA . LYS A 1 87 ? -5.726 7.345 -10.905 1.00 92.94 87 LYS A CA 1
ATOM 716 C C . LYS A 1 87 ? -6.519 6.725 -9.756 1.00 92.94 87 LYS A C 1
ATOM 718 O O . LYS A 1 87 ? -7.017 7.445 -8.894 1.00 92.94 87 LYS A O 1
ATOM 723 N N . LYS A 1 88 ? -6.567 5.390 -9.658 1.00 91.50 88 LYS A N 1
ATOM 724 C CA . LYS A 1 88 ? -7.230 4.684 -8.540 1.00 91.50 88 LYS A CA 1
ATOM 725 C C . LYS A 1 88 ? -6.556 4.936 -7.187 1.00 91.50 88 LYS A C 1
ATOM 727 O O . LYS A 1 88 ? -7.181 4.714 -6.149 1.00 91.50 88 LYS A O 1
ATOM 732 N N . TRP A 1 89 ? -5.313 5.411 -7.206 1.00 92.31 89 TRP A N 1
ATOM 733 C CA . TRP A 1 89 ? -4.492 5.734 -6.039 1.00 92.31 89 TRP A CA 1
ATOM 734 C C . TRP A 1 89 ? -4.329 7.244 -5.820 1.00 92.31 89 TRP A C 1
ATOM 736 O O . TRP A 1 89 ? -3.473 7.655 -5.043 1.00 92.31 89 TRP A O 1
ATOM 746 N N . GLY A 1 90 ? -5.154 8.068 -6.476 1.00 87.88 90 GLY A N 1
ATOM 747 C CA . GLY A 1 90 ? -5.162 9.521 -6.290 1.00 87.88 90 GLY A CA 1
ATOM 748 C C . GLY A 1 90 ? -4.124 10.277 -7.121 1.00 87.88 90 GLY A C 1
ATOM 749 O O . GLY A 1 90 ? -3.860 11.442 -6.839 1.00 87.88 90 GLY A O 1
ATOM 750 N N . TYR A 1 91 ? -3.523 9.642 -8.133 1.00 92.12 91 TYR A N 1
ATOM 751 C CA . TYR A 1 91 ? -2.689 10.356 -9.097 1.00 92.12 91 TYR A CA 1
ATOM 752 C C . TYR A 1 91 ? -3.545 11.030 -10.171 1.00 92.12 91 TYR A C 1
ATOM 754 O O . TYR A 1 91 ? -4.344 10.379 -10.842 1.00 92.12 91 TYR A O 1
ATOM 762 N N . GLU A 1 92 ? -3.312 12.317 -10.389 1.00 91.44 92 GLU A N 1
ATOM 763 C CA . GLU A 1 92 ? -3.856 13.066 -11.519 1.00 91.44 92 GLU A CA 1
ATOM 764 C C . GLU A 1 92 ? -2.753 13.323 -12.546 1.00 91.44 92 GLU A C 1
ATOM 766 O O . GLU A 1 92 ? -1.590 13.541 -12.196 1.00 91.44 92 GLU A O 1
ATOM 771 N N . GLU A 1 93 ? -3.101 13.268 -13.830 1.00 88.69 93 GLU A N 1
ATOM 772 C CA . GLU A 1 93 ? -2.136 13.470 -14.909 1.00 88.69 93 GLU A CA 1
ATOM 773 C C . GLU A 1 93 ? -1.582 14.900 -14.865 1.00 88.69 93 GLU A C 1
ATOM 775 O O . GLU A 1 93 ? -2.335 15.866 -14.790 1.00 88.69 93 GLU A O 1
ATOM 780 N N . GLY A 1 94 ? -0.253 15.031 -14.860 1.00 88.69 94 GLY A N 1
ATOM 781 C CA . GLY A 1 94 ? 0.412 16.317 -14.614 1.00 88.69 94 GLY A CA 1
ATOM 782 C C . GLY A 1 94 ? 0.527 16.708 -13.134 1.00 88.69 94 GLY A C 1
ATOM 783 O O . GLY A 1 94 ? 1.002 17.800 -12.835 1.00 88.69 94 GLY A O 1
ATOM 784 N N . GLY A 1 95 ? 0.136 15.827 -12.207 1.00 87.94 95 GLY A N 1
ATOM 785 C CA . GLY A 1 95 ? 0.318 16.022 -10.771 1.00 87.94 95 GLY A CA 1
ATOM 786 C C . GLY A 1 95 ? 1.788 16.056 -10.329 1.00 87.94 95 GLY A C 1
ATOM 787 O O . GLY A 1 95 ? 2.712 15.770 -11.095 1.00 87.94 95 GLY A O 1
ATOM 788 N N . LEU A 1 96 ? 2.001 16.387 -9.054 1.00 92.75 96 LEU A N 1
ATOM 789 C CA . LEU A 1 96 ? 3.330 16.492 -8.446 1.00 92.75 96 LEU A CA 1
ATOM 790 C C . LEU A 1 96 ? 4.119 15.171 -8.524 1.00 92.75 96 LEU A C 1
ATOM 792 O O . LEU A 1 96 ? 3.569 14.071 -8.457 1.00 92.75 96 LEU A O 1
ATOM 796 N N . ALA A 1 97 ? 5.448 15.270 -8.595 1.00 92.06 97 ALA A N 1
ATOM 797 C CA . ALA A 1 97 ? 6.321 14.092 -8.617 1.00 92.06 97 ALA A CA 1
ATOM 798 C C . ALA A 1 97 ? 6.150 13.206 -7.366 1.00 92.06 97 ALA A C 1
ATOM 800 O O . ALA A 1 97 ? 6.256 11.983 -7.448 1.00 92.06 97 ALA A O 1
ATOM 801 N N . GLU A 1 98 ? 5.841 13.819 -6.223 1.00 91.88 98 GLU A N 1
ATOM 802 C CA . GLU A 1 98 ? 5.600 13.125 -4.958 1.00 91.88 98 GLU A CA 1
ATOM 803 C C . GLU A 1 98 ? 4.309 12.300 -4.986 1.00 91.88 98 GLU A C 1
ATOM 805 O O . GLU A 1 98 ? 4.318 11.140 -4.575 1.00 91.88 98 GLU A O 1
ATOM 810 N N . THR A 1 99 ? 3.216 12.840 -5.537 1.00 91.88 99 THR A N 1
ATOM 811 C CA . THR A 1 99 ? 1.946 12.101 -5.643 1.00 91.88 99 THR A CA 1
ATOM 812 C C . THR A 1 99 ? 2.067 10.941 -6.624 1.00 91.88 99 THR A C 1
ATOM 814 O O . THR A 1 99 ? 1.561 9.853 -6.353 1.00 91.88 99 THR A O 1
ATOM 817 N N . LEU A 1 100 ? 2.819 11.121 -7.714 1.00 93.00 100 LEU A N 1
ATOM 818 C CA . LEU A 1 100 ? 3.166 10.034 -8.628 1.00 93.00 100 LEU A CA 1
ATOM 819 C C . LEU A 1 100 ? 3.975 8.932 -7.930 1.00 93.00 100 LEU A C 1
ATOM 821 O O . LEU A 1 100 ? 3.701 7.750 -8.134 1.00 93.00 100 LEU A O 1
ATOM 825 N N . ALA A 1 101 ? 4.982 9.302 -7.135 1.00 92.81 101 ALA A N 1
ATOM 826 C CA . ALA A 1 101 ? 5.821 8.344 -6.418 1.00 92.81 101 ALA A CA 1
ATOM 827 C C . ALA A 1 101 ? 5.011 7.542 -5.388 1.00 92.81 101 ALA A C 1
ATOM 829 O O . ALA A 1 101 ? 5.134 6.318 -5.336 1.00 92.81 101 ALA A O 1
ATOM 830 N N . LEU A 1 102 ? 4.137 8.213 -4.633 1.00 92.00 102 LEU A N 1
ATOM 831 C CA . LEU A 1 102 ? 3.239 7.570 -3.673 1.00 92.00 102 LEU A CA 1
ATOM 832 C C . LEU A 1 102 ? 2.248 6.627 -4.362 1.00 92.00 102 LEU A C 1
ATOM 834 O O . LEU A 1 102 ? 2.123 5.474 -3.955 1.00 92.00 102 LEU A O 1
ATOM 838 N N . ALA A 1 103 ? 1.586 7.073 -5.432 1.00 94.56 103 ALA A N 1
ATOM 839 C CA . ALA A 1 103 ? 0.647 6.240 -6.180 1.00 94.56 103 ALA A CA 1
ATOM 840 C C . ALA A 1 103 ? 1.325 4.994 -6.772 1.00 94.56 103 ALA A C 1
ATOM 842 O O . ALA A 1 103 ? 0.779 3.894 -6.675 1.00 94.56 103 ALA A O 1
ATOM 843 N N . LYS A 1 104 ? 2.541 5.143 -7.323 1.00 94.62 104 LYS A N 1
ATOM 844 C CA . LYS A 1 104 ? 3.358 4.018 -7.806 1.00 94.62 104 LYS A CA 1
ATOM 845 C C . LYS A 1 104 ? 3.676 3.026 -6.694 1.00 94.62 104 LYS A C 1
ATOM 847 O O . LYS A 1 104 ? 3.466 1.832 -6.864 1.00 94.62 104 LYS A O 1
ATOM 852 N N . GLN A 1 105 ? 4.114 3.518 -5.541 1.00 95.50 105 GLN A N 1
ATOM 853 C CA . GLN A 1 105 ? 4.413 2.656 -4.405 1.00 95.50 105 GLN A CA 1
ATOM 854 C C . GLN A 1 105 ? 3.170 1.896 -3.923 1.00 95.50 105 GLN A C 1
ATOM 856 O O . GLN A 1 105 ? 3.265 0.709 -3.619 1.00 95.50 105 GLN A O 1
ATOM 861 N N . CYS A 1 106 ? 2.005 2.550 -3.885 1.00 95.69 106 CYS A N 1
ATOM 862 C CA . CYS A 1 106 ? 0.761 1.911 -3.460 1.00 95.69 106 CYS A CA 1
ATOM 863 C C . CYS A 1 106 ? 0.305 0.835 -4.453 1.00 95.69 106 CYS A C 1
ATOM 865 O O . CYS A 1 106 ? -0.083 -0.249 -4.024 1.00 95.69 106 CYS A O 1
ATOM 867 N N . VAL A 1 107 ? 0.372 1.094 -5.766 1.00 96.06 107 VAL A N 1
ATOM 868 C CA . VAL A 1 107 ? -0.012 0.091 -6.775 1.00 96.06 107 VAL A CA 1
ATOM 869 C C . VAL A 1 107 ? 0.973 -1.080 -6.822 1.00 96.06 107 VAL A C 1
ATOM 871 O O . VAL A 1 107 ? 0.554 -2.230 -6.918 1.00 96.06 107 VAL A O 1
ATOM 874 N N . GLU A 1 108 ? 2.270 -0.818 -6.654 1.00 96.44 108 GLU A N 1
ATOM 875 C CA . GLU A 1 108 ? 3.298 -1.855 -6.549 1.00 96.44 108 GLU A CA 1
ATOM 876 C C . GLU A 1 108 ? 3.115 -2.696 -5.281 1.00 96.44 108 GLU A C 1
ATOM 878 O O . GLU A 1 108 ? 3.205 -3.920 -5.339 1.00 96.44 108 GLU A O 1
ATOM 883 N N . ALA A 1 109 ? 2.782 -2.082 -4.143 1.00 96.88 109 ALA A N 1
ATOM 884 C CA . ALA A 1 109 ? 2.417 -2.815 -2.931 1.00 96.88 109 ALA A CA 1
ATOM 885 C C . ALA A 1 109 ? 1.114 -3.614 -3.123 1.00 96.88 109 ALA A C 1
ATOM 887 O O . ALA A 1 109 ? 0.960 -4.704 -2.573 1.00 96.88 109 ALA A O 1
ATOM 888 N N . ALA A 1 110 ? 0.191 -3.091 -3.940 1.00 96.12 110 ALA A N 1
ATOM 889 C CA . ALA A 1 110 ? -1.086 -3.719 -4.258 1.00 96.12 110 ALA A CA 1
ATOM 890 C C . ALA A 1 110 ? -0.975 -4.919 -5.213 1.00 96.12 110 ALA A C 1
ATOM 892 O O . ALA A 1 110 ? -1.929 -5.695 -5.320 1.00 96.12 110 ALA A O 1
ATOM 893 N N . SER A 1 111 ? 0.158 -5.071 -5.890 1.00 94.88 111 SER A N 1
ATOM 894 C CA . SER A 1 111 ? 0.386 -6.099 -6.900 1.00 94.88 111 SER A CA 1
ATOM 895 C C . SER A 1 111 ? 0.344 -7.534 -6.350 1.00 94.88 111 SER A C 1
ATOM 897 O O . SER A 1 111 ? 0.317 -7.780 -5.133 1.00 94.88 111 SER A O 1
ATOM 899 N N . THR A 1 112 ? 0.289 -8.490 -7.273 1.00 92.88 112 THR A N 1
ATOM 900 C CA . THR A 1 112 ? 0.343 -9.934 -7.025 1.00 92.88 112 THR A CA 1
ATOM 901 C C . THR A 1 112 ? 1.769 -10.386 -6.677 1.00 92.88 112 THR A C 1
ATOM 903 O O . THR A 1 112 ? 2.713 -9.603 -6.724 1.00 92.88 112 THR A O 1
ATOM 906 N N . LEU A 1 113 ? 1.939 -11.629 -6.215 1.00 93.00 113 LEU A N 1
ATOM 907 C CA . LEU A 1 113 ? 3.235 -12.121 -5.712 1.00 93.00 113 LEU A CA 1
ATOM 908 C C . LEU A 1 113 ? 4.212 -12.554 -6.814 1.00 93.00 113 LEU A C 1
ATOM 910 O O . LEU A 1 113 ? 5.401 -12.694 -6.543 1.00 93.00 113 LEU A O 1
ATOM 914 N N . ASP A 1 114 ? 3.704 -12.765 -8.021 1.00 90.75 114 ASP A N 1
ATOM 915 C CA . ASP A 1 114 ? 4.416 -13.189 -9.227 1.00 90.75 114 ASP A CA 1
ATOM 916 C C . ASP A 1 114 ? 5.163 -12.051 -9.931 1.00 90.75 114 ASP A C 1
ATOM 918 O O . ASP A 1 114 ? 6.056 -12.324 -10.725 1.00 90.75 114 ASP A O 1
ATOM 922 N N . CYS A 1 115 ? 4.874 -10.787 -9.608 1.00 93.50 115 CYS A N 1
ATOM 923 C CA . CYS A 1 115 ? 5.558 -9.656 -10.224 1.00 93.50 115 CYS A CA 1
ATOM 924 C C . CYS A 1 115 ? 6.713 -9.094 -9.373 1.00 93.50 115 CYS A C 1
ATOM 926 O O . CYS A 1 115 ? 6.688 -9.066 -8.127 1.00 93.50 115 CYS A O 1
ATOM 928 N N . VAL A 1 116 ? 7.707 -8.555 -10.075 1.00 96.25 116 VAL A N 1
ATOM 929 C CA . VAL A 1 116 ? 8.878 -7.877 -9.527 1.00 96.25 116 VAL A CA 1
ATOM 930 C C . VAL A 1 116 ? 8.553 -6.407 -9.262 1.00 96.25 116 VAL A C 1
ATOM 932 O O . VAL A 1 116 ? 8.082 -5.670 -10.128 1.00 96.25 116 VAL A O 1
ATOM 935 N N . VAL A 1 117 ? 8.822 -5.963 -8.033 1.00 96.88 117 VAL A N 1
ATOM 936 C CA . VAL A 1 117 ? 8.580 -4.588 -7.573 1.00 96.88 117 VAL A CA 1
ATOM 937 C C . VAL A 1 117 ? 9.777 -4.059 -6.776 1.00 96.88 117 VAL A C 1
ATOM 939 O O . VAL A 1 117 ? 10.563 -4.857 -6.252 1.00 96.88 117 VAL A O 1
ATOM 942 N N . PRO A 1 118 ? 9.940 -2.730 -6.645 1.00 96.75 118 PRO A N 1
ATOM 943 C CA . PRO A 1 118 ? 10.972 -2.137 -5.801 1.00 96.75 118 PRO A CA 1
ATOM 944 C C . PRO A 1 118 ? 10.910 -2.632 -4.354 1.00 96.75 118 PRO A C 1
ATOM 946 O O . PRO A 1 118 ? 9.832 -2.873 -3.811 1.00 96.75 118 PRO A O 1
ATOM 949 N N . LEU A 1 119 ? 12.068 -2.713 -3.691 1.00 96.56 119 LEU A N 1
ATOM 950 C CA . LEU A 1 119 ? 12.184 -3.275 -2.337 1.00 96.56 119 LEU A CA 1
ATOM 951 C C . LEU A 1 119 ? 11.255 -2.608 -1.312 1.00 96.56 119 LEU A C 1
ATOM 953 O O . LEU A 1 119 ? 10.674 -3.291 -0.470 1.00 96.56 119 LEU A O 1
ATOM 957 N N . ALA A 1 120 ? 11.082 -1.285 -1.392 1.00 95.75 120 ALA A N 1
ATOM 958 C CA . ALA A 1 120 ? 10.151 -0.571 -0.521 1.00 95.75 120 ALA A CA 1
ATOM 959 C C . ALA A 1 120 ? 8.699 -1.045 -0.709 1.00 95.75 120 ALA A C 1
ATOM 961 O O . ALA A 1 120 ? 8.003 -1.280 0.275 1.00 95.75 120 ALA A O 1
ATOM 962 N N . ALA A 1 121 ? 8.249 -1.216 -1.953 1.00 96.75 121 ALA A N 1
ATOM 963 C CA . ALA A 1 121 ? 6.911 -1.717 -2.250 1.00 96.75 121 ALA A CA 1
ATOM 964 C C . ALA A 1 121 ? 6.766 -3.205 -1.896 1.00 96.75 121 ALA A C 1
ATOM 966 O O . ALA A 1 121 ? 5.734 -3.605 -1.367 1.00 96.75 121 ALA A O 1
ATOM 967 N N . LEU A 1 122 ? 7.818 -4.011 -2.093 1.00 96.50 122 LEU A N 1
ATOM 968 C CA . LEU A 1 122 ? 7.848 -5.420 -1.693 1.00 96.50 122 LEU A CA 1
ATOM 969 C C . LEU A 1 122 ? 7.623 -5.592 -0.185 1.00 96.50 122 LEU A C 1
ATOM 971 O O . LEU A 1 122 ? 6.861 -6.464 0.226 1.00 96.50 122 LEU A O 1
ATOM 975 N N . ALA A 1 123 ? 8.263 -4.763 0.641 1.00 96.06 123 ALA A N 1
ATOM 976 C CA . ALA A 1 123 ? 8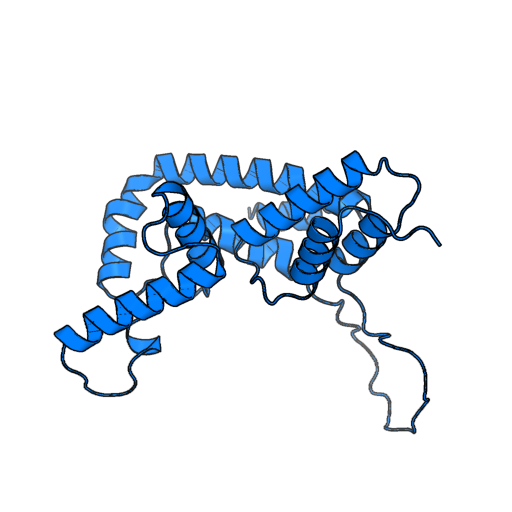.063 -4.795 2.086 1.00 96.06 123 ALA A CA 1
ATOM 977 C C . ALA A 1 123 ? 6.611 -4.447 2.458 1.00 96.06 123 ALA A C 1
ATOM 979 O O . ALA A 1 123 ? 5.978 -5.150 3.241 1.00 96.06 123 ALA A O 1
ATOM 980 N N . LEU A 1 124 ? 6.046 -3.401 1.851 1.00 96.75 124 LEU A N 1
ATOM 981 C CA . LEU A 1 124 ? 4.645 -3.023 2.066 1.00 96.75 124 LEU A CA 1
ATOM 982 C C . LEU A 1 124 ? 3.674 -4.127 1.613 1.00 96.75 124 LEU A C 1
ATOM 984 O O . LEU A 1 124 ? 2.710 -4.415 2.322 1.00 96.75 124 LEU A O 1
ATOM 988 N N . ARG A 1 125 ? 3.975 -4.798 0.493 1.00 96.62 125 ARG A N 1
ATOM 989 C CA . ARG A 1 125 ? 3.243 -5.972 0.000 1.00 96.62 125 ARG A CA 1
ATOM 990 C C . ARG A 1 125 ? 3.274 -7.113 1.016 1.00 96.62 125 ARG A C 1
ATOM 992 O O . ARG A 1 125 ? 2.224 -7.671 1.309 1.00 96.62 125 ARG A O 1
ATOM 999 N N . ARG A 1 126 ? 4.436 -7.415 1.607 1.00 95.31 126 ARG A N 1
ATOM 1000 C CA . ARG A 1 126 ? 4.550 -8.432 2.670 1.00 95.31 126 ARG A CA 1
ATOM 1001 C C . ARG A 1 126 ? 3.754 -8.064 3.914 1.00 95.31 126 ARG A C 1
ATOM 1003 O O . ARG A 1 126 ? 3.002 -8.888 4.417 1.00 95.31 126 ARG A O 1
ATOM 1010 N N . PHE A 1 127 ? 3.843 -6.814 4.371 1.00 96.06 127 PHE A N 1
ATOM 1011 C CA . PHE A 1 127 ? 3.032 -6.343 5.496 1.00 96.06 127 PHE A CA 1
ATOM 1012 C C . PHE A 1 127 ? 1.530 -6.508 5.220 1.00 96.06 127 PHE A C 1
ATOM 1014 O O . PHE A 1 127 ? 0.768 -6.917 6.096 1.00 96.06 127 PHE A O 1
ATOM 1021 N N . ARG A 1 128 ? 1.090 -6.244 3.985 1.00 95.75 128 ARG A N 1
ATOM 1022 C CA . ARG A 1 128 ? -0.289 -6.514 3.574 1.00 95.75 128 ARG A CA 1
ATOM 1023 C C . ARG A 1 128 ? -0.621 -8.002 3.679 1.00 95.75 128 ARG A C 1
ATOM 1025 O O . ARG A 1 128 ? -1.568 -8.341 4.378 1.00 95.75 128 ARG A O 1
ATOM 1032 N N . THR A 1 129 ? 0.129 -8.870 3.005 1.00 94.56 129 THR A N 1
ATOM 1033 C CA . THR A 1 129 ? -0.230 -10.289 2.837 1.00 94.56 129 THR A CA 1
ATOM 1034 C C . THR A 1 129 ? -0.045 -11.124 4.099 1.00 94.56 129 THR A C 1
ATOM 1036 O O . THR A 1 129 ? -0.805 -12.056 4.338 1.00 94.56 129 THR A O 1
ATOM 1039 N N . GLU A 1 130 ? 0.955 -10.805 4.916 1.00 93.25 130 GLU A N 1
ATOM 1040 C CA . GLU A 1 130 ? 1.338 -11.621 6.074 1.00 93.25 130 GLU A CA 1
ATOM 1041 C C . GLU A 1 130 ? 0.777 -11.085 7.396 1.00 93.25 130 GLU A C 1
ATOM 1043 O O . GLU A 1 130 ? 0.647 -11.847 8.348 1.00 93.25 130 GLU A O 1
ATOM 1048 N N . PHE A 1 131 ? 0.408 -9.800 7.467 1.00 93.81 131 PHE A N 1
ATOM 1049 C CA . PHE A 1 131 ? -0.112 -9.189 8.695 1.00 93.81 131 PHE A CA 1
ATOM 1050 C C . PHE A 1 131 ? -1.549 -8.671 8.539 1.00 93.81 131 PHE A C 1
ATOM 1052 O O . PHE A 1 131 ? -2.434 -9.076 9.291 1.00 93.81 131 PHE A O 1
ATOM 1059 N N . ILE A 1 132 ? -1.834 -7.824 7.544 1.00 94.62 132 ILE A N 1
ATOM 1060 C CA . ILE A 1 132 ? -3.163 -7.195 7.418 1.00 94.62 132 ILE A CA 1
ATOM 1061 C C . ILE A 1 132 ? -4.223 -8.127 6.822 1.00 94.62 132 ILE A C 1
ATOM 1063 O O . ILE A 1 132 ? -5.341 -8.175 7.330 1.00 94.62 132 ILE A O 1
ATOM 1067 N N . GLU A 1 133 ? -3.913 -8.877 5.767 1.00 92.94 133 GLU A N 1
ATOM 1068 C CA . GLU A 1 133 ? -4.850 -9.814 5.137 1.00 92.94 133 GLU A CA 1
ATOM 1069 C C . GLU A 1 133 ? -5.365 -10.888 6.109 1.00 92.94 133 GLU A C 1
ATOM 1071 O O . GLU A 1 133 ? -6.579 -11.103 6.136 1.00 92.94 133 GLU A O 1
ATOM 1076 N N . PRO A 1 134 ? -4.532 -11.496 6.979 1.00 92.12 134 PRO A N 1
ATOM 1077 C CA . PRO A 1 134 ? -5.018 -12.373 8.042 1.00 92.12 134 PRO A CA 1
ATOM 1078 C C . PRO A 1 134 ? -6.021 -11.703 8.990 1.00 92.12 134 PRO A C 1
ATOM 1080 O O . PRO A 1 134 ? -7.004 -12.330 9.376 1.00 92.12 134 PRO A O 1
ATOM 1083 N N . LEU A 1 135 ? -5.823 -10.423 9.326 1.00 91.31 135 LEU A N 1
ATOM 1084 C CA . LEU A 1 135 ? -6.749 -9.654 10.172 1.00 91.31 135 LEU A CA 1
ATOM 1085 C C . LEU A 1 135 ? -8.029 -9.232 9.431 1.00 91.31 135 LEU A C 1
ATOM 1087 O O . LEU A 1 135 ? -9.060 -8.984 10.062 1.00 91.31 135 LEU A O 1
ATOM 1091 N N . LEU A 1 136 ? -7.965 -9.146 8.099 1.00 89.94 136 LEU A N 1
ATOM 1092 C CA . LEU A 1 136 ? -9.097 -8.896 7.208 1.00 89.94 136 LEU A CA 1
ATOM 1093 C C . LEU A 1 136 ? -9.868 -10.168 6.844 1.00 89.94 136 LEU A C 1
ATOM 1095 O O . LEU A 1 136 ? -11.015 -10.064 6.404 1.00 89.94 136 LEU A O 1
ATOM 1099 N N . ALA A 1 137 ? -9.279 -11.348 7.020 1.00 86.94 137 ALA A N 1
ATOM 1100 C CA . ALA A 1 137 ? -9.950 -12.612 6.777 1.00 86.94 137 ALA A CA 1
ATOM 1101 C C . ALA A 1 137 ? -11.031 -12.851 7.842 1.00 86.94 137 ALA A C 1
ATOM 1103 O O . ALA A 1 137 ? -10.807 -12.710 9.044 1.00 86.94 137 ALA A O 1
ATOM 1104 N N . ALA A 1 138 ? -12.230 -13.227 7.398 1.00 74.81 138 ALA A N 1
ATOM 1105 C CA . ALA A 1 138 ? -13.269 -13.692 8.306 1.00 74.81 138 ALA A CA 1
ATOM 1106 C C . ALA A 1 138 ? -12.829 -15.020 8.955 1.00 74.81 138 ALA A C 1
ATOM 1108 O O . ALA A 1 138 ? -12.310 -15.892 8.242 1.00 74.81 138 ALA A O 1
ATOM 1109 N N . PRO A 1 139 ? -13.047 -15.220 10.268 1.00 68.12 139 PRO A N 1
ATOM 1110 C CA . PRO A 1 139 ? -12.731 -16.485 10.909 1.00 68.12 139 PRO A CA 1
ATOM 1111 C C . PRO A 1 139 ? -13.495 -17.618 10.216 1.00 68.12 139 PRO A C 1
ATOM 1113 O O . PRO A 1 139 ? -14.726 -17.630 10.151 1.00 68.12 139 PRO A O 1
ATOM 1116 N N . LYS A 1 140 ? -12.749 -18.578 9.659 1.00 59.47 140 LYS A N 1
ATOM 1117 C CA . LYS A 1 140 ? -13.323 -19.775 9.042 1.00 59.47 140 LYS A CA 1
ATOM 1118 C C . LYS A 1 140 ? -13.890 -20.641 10.163 1.00 59.47 140 LYS A C 1
ATOM 1120 O O . LYS A 1 140 ? -13.148 -21.389 10.794 1.00 59.47 140 LYS A O 1
ATOM 1125 N N . VAL A 1 141 ? -15.195 -20.546 10.415 1.00 53.91 141 VAL A N 1
ATOM 1126 C CA . VAL A 1 141 ? -15.892 -21.438 11.350 1.00 53.91 141 VAL A CA 1
ATOM 1127 C C . VAL A 1 141 ? -15.810 -22.858 10.789 1.00 53.91 141 VAL A C 1
ATOM 1129 O O . VAL A 1 141 ? -16.557 -23.256 9.894 1.00 53.91 141 VAL A O 1
ATOM 1132 N N . LYS A 1 142 ? -14.833 -23.627 11.268 1.00 52.16 142 LYS A N 1
ATOM 1133 C CA . LYS A 1 142 ? -14.601 -25.005 10.846 1.00 52.16 142 LYS A CA 1
ATOM 1134 C C . LYS A 1 142 ? -15.563 -25.911 11.622 1.00 52.16 142 LYS A C 1
ATOM 1136 O O . LYS A 1 142 ? -15.194 -26.469 12.645 1.00 52.16 142 LYS A O 1
ATOM 1141 N N . GLY A 1 143 ? -16.798 -26.051 11.127 1.00 49.97 143 GLY A N 1
ATOM 1142 C CA . GLY A 1 143 ? -17.688 -27.152 11.517 1.00 49.97 143 GLY A CA 1
ATOM 1143 C C . GLY A 1 143 ? -19.181 -26.831 11.617 1.00 49.97 143 GLY A C 1
ATOM 1144 O O . GLY A 1 143 ? -19.649 -26.401 12.662 1.00 49.97 143 GLY A O 1
ATOM 1145 N N . LYS A 1 144 ? -19.950 -27.165 10.573 1.00 39.00 144 LYS A N 1
ATOM 1146 C CA . LYS A 1 144 ? -20.970 -28.238 10.594 1.00 39.00 144 LYS A CA 1
ATOM 1147 C C . LYS A 1 144 ? -21.677 -28.300 9.237 1.00 39.00 144 LYS A C 1
ATOM 1149 O O . LYS A 1 144 ? -22.318 -27.348 8.810 1.00 39.00 144 LYS A O 1
ATOM 1154 N N . LYS A 1 145 ? -21.577 -29.460 8.579 1.00 49.12 145 LYS A N 1
ATOM 1155 C CA . LYS A 1 145 ? -22.532 -29.904 7.554 1.00 49.12 145 LYS A CA 1
ATOM 1156 C C . LYS A 1 145 ? -23.923 -29.871 8.203 1.00 49.12 145 LYS A C 1
ATOM 1158 O O . LYS A 1 145 ? -24.184 -30.669 9.098 1.00 49.12 145 LYS A O 1
ATOM 1163 N N . GLY A 1 146 ? -24.764 -28.929 7.792 1.00 40.88 146 GLY A N 1
ATOM 1164 C CA . GLY A 1 146 ? -26.160 -28.812 8.200 1.00 40.88 146 GLY A CA 1
ATOM 1165 C C . GLY A 1 146 ? -27.031 -28.679 6.955 1.00 40.88 146 GLY A C 1
ATOM 1166 O O . GLY A 1 146 ? -26.840 -27.769 6.158 1.00 40.88 146 GLY A O 1
ATOM 1167 N N . THR A 1 147 ? -27.910 -29.657 6.786 1.00 39.91 147 THR A N 1
ATOM 1168 C CA . THR A 1 147 ? -28.949 -29.885 5.769 1.00 39.91 147 THR A CA 1
ATOM 1169 C C . THR A 1 147 ? -29.725 -28.617 5.345 1.00 39.91 147 THR A C 1
ATOM 1171 O O . THR A 1 147 ? -29.910 -27.730 6.178 1.00 39.91 147 THR A O 1
ATOM 1174 N N . PRO A 1 148 ? -30.231 -28.515 4.094 1.00 45.06 148 PRO A N 1
ATOM 1175 C CA . PRO A 1 148 ? -31.003 -27.353 3.652 1.00 45.06 148 PRO A CA 1
ATOM 1176 C C . PRO A 1 148 ? -32.389 -27.333 4.312 1.00 45.06 148 PRO A C 1
ATOM 1178 O O . PRO A 1 148 ? -33.184 -28.252 4.129 1.00 45.06 148 PRO A O 1
ATOM 1181 N N . GLY A 1 149 ? -32.682 -26.272 5.066 1.00 35.22 149 GLY A N 1
ATOM 1182 C CA . GLY A 1 149 ? -33.975 -26.061 5.712 1.00 35.22 149 GLY A CA 1
ATOM 1183 C C . GLY A 1 149 ? -34.305 -24.575 5.842 1.00 35.22 149 GLY A C 1
ATOM 1184 O O . GLY A 1 149 ? -33.660 -23.880 6.612 1.00 35.22 149 GLY A O 1
ATOM 1185 N N . ALA A 1 150 ? -35.279 -24.153 5.032 1.00 38.53 150 ALA A N 1
ATOM 1186 C CA . ALA A 1 150 ? -36.206 -23.016 5.108 1.00 38.53 150 ALA A CA 1
ATOM 1187 C C . ALA A 1 150 ? -35.810 -21.686 5.799 1.00 38.53 150 ALA A C 1
ATOM 1189 O O . ALA A 1 150 ? -35.334 -21.616 6.924 1.00 38.53 150 ALA A O 1
ATOM 1190 N N . ALA A 1 151 ? -36.140 -20.607 5.085 1.00 47.72 151 ALA A N 1
ATOM 1191 C CA . ALA A 1 151 ? -35.884 -19.204 5.375 1.00 47.72 151 ALA A CA 1
ATOM 1192 C C . ALA A 1 151 ? -36.369 -18.690 6.744 1.00 47.72 151 ALA A C 1
ATOM 1194 O O . ALA A 1 151 ? -37.471 -18.995 7.192 1.00 47.72 151 ALA A O 1
ATOM 1195 N N . SER A 1 152 ? -35.588 -17.761 7.303 1.00 38.31 152 SER A N 1
ATOM 1196 C CA . SER A 1 152 ? -36.041 -16.758 8.266 1.00 38.31 152 SER A CA 1
ATOM 1197 C C . SER A 1 152 ? -35.675 -15.374 7.723 1.00 38.31 152 SER A C 1
ATOM 1199 O O . SER A 1 152 ? -34.508 -15.065 7.478 1.00 38.31 152 SER A O 1
ATOM 1201 N N . VAL A 1 153 ? -36.710 -14.574 7.483 1.00 46.94 153 VAL A N 1
ATOM 1202 C CA . VAL A 1 153 ? -36.660 -13.175 7.061 1.00 46.94 153 VAL A CA 1
ATOM 1203 C C . VAL A 1 153 ? -36.271 -12.317 8.263 1.00 46.94 153 VAL A C 1
ATOM 1205 O O . VAL A 1 153 ? -36.952 -12.356 9.280 1.00 46.94 153 VAL A O 1
ATOM 1208 N N . GLY A 1 154 ? -35.222 -11.506 8.104 1.00 44.31 154 GLY A N 1
ATOM 1209 C CA . GLY A 1 154 ? -34.934 -10.375 8.987 1.00 44.31 154 GLY A CA 1
ATOM 1210 C C . GLY A 1 154 ? -33.714 -10.538 9.888 1.00 44.31 154 GLY A C 1
ATOM 1211 O O . GLY A 1 154 ? -33.876 -10.625 11.091 1.00 44.31 154 GLY A O 1
ATOM 1212 N N . ASP A 1 155 ? -32.503 -10.492 9.326 1.00 35.22 155 ASP A N 1
ATOM 1213 C CA . ASP A 1 155 ? -31.442 -9.648 9.893 1.00 35.22 155 ASP A CA 1
ATOM 1214 C C . ASP A 1 155 ? -30.319 -9.440 8.868 1.00 35.22 155 ASP A C 1
ATOM 1216 O O . ASP A 1 155 ? -29.902 -10.366 8.164 1.00 35.22 155 ASP A O 1
ATOM 1220 N N . LYS A 1 156 ? -29.823 -8.211 8.732 1.00 42.25 156 LYS A N 1
ATOM 1221 C CA . LYS A 1 156 ? -28.712 -7.930 7.819 1.00 42.25 156 LYS A CA 1
ATOM 1222 C C . LYS A 1 156 ? -27.411 -8.399 8.479 1.00 42.25 156 LYS A C 1
ATOM 1224 O O . LYS A 1 156 ? -26.825 -7.697 9.292 1.00 42.25 156 LYS A O 1
ATOM 1229 N N . SER A 1 157 ? -26.895 -9.528 7.988 1.00 43.38 157 SER A N 1
ATOM 1230 C CA . SER A 1 157 ? -25.485 -9.967 8.024 1.00 43.38 157 SER A CA 1
ATOM 1231 C C . SER A 1 157 ? -24.909 -10.526 9.340 1.00 43.38 157 SER A C 1
ATOM 1233 O O . SER A 1 157 ? -23.991 -9.956 9.921 1.00 43.38 157 SER A O 1
ATOM 1235 N N . HIS A 1 158 ? -25.307 -11.747 9.709 1.00 43.78 158 HIS A N 1
ATOM 1236 C CA . HIS A 1 158 ? -24.532 -12.627 10.607 1.00 43.78 158 HIS A CA 1
ATOM 1237 C C . HIS A 1 158 ? -23.410 -13.394 9.873 1.00 43.78 158 HIS A C 1
ATOM 1239 O O . HIS A 1 158 ? -23.189 -14.581 10.103 1.00 43.78 158 HIS A O 1
ATOM 1245 N N . LEU A 1 159 ? -22.690 -12.738 8.958 1.00 49.41 159 LEU A N 1
ATOM 1246 C CA . LEU A 1 159 ? -21.412 -13.292 8.504 1.00 49.41 159 LEU A CA 1
ATOM 1247 C C . LEU A 1 159 ? -20.356 -12.960 9.564 1.00 49.41 159 LEU A C 1
ATOM 1249 O O . LEU A 1 159 ? -20.366 -11.830 10.062 1.00 49.41 159 LEU A O 1
ATOM 1253 N N . PRO A 1 160 ? -19.458 -13.898 9.921 1.00 58.09 160 PRO A N 1
ATOM 1254 C CA . PRO A 1 160 ? -18.381 -13.606 10.854 1.00 58.09 160 PRO A CA 1
ATOM 1255 C C . PRO A 1 160 ? -17.553 -12.454 10.281 1.00 58.09 160 PRO A C 1
ATOM 1257 O O . PRO A 1 160 ? -16.906 -12.590 9.242 1.00 58.09 160 PRO A O 1
ATOM 1260 N N . LYS A 1 161 ? -17.643 -11.283 10.916 1.00 72.38 161 LYS A N 1
ATOM 1261 C CA . LYS A 1 161 ? -16.857 -10.112 10.531 1.00 72.38 161 LYS A CA 1
ATOM 1262 C C . LYS A 1 161 ? -15.388 -10.417 10.799 1.00 72.38 161 LYS A C 1
ATOM 1264 O O . LYS A 1 161 ? -15.052 -11.163 11.718 1.00 72.38 161 LYS A O 1
ATOM 1269 N N . SER A 1 162 ? -14.515 -9.875 9.962 1.00 87.25 162 SER A N 1
ATOM 1270 C CA . SER A 1 162 ? -13.086 -9.956 10.223 1.00 87.25 162 SER A CA 1
ATOM 1271 C C . SER A 1 162 ? -12.727 -9.123 11.443 1.00 87.25 162 SER A C 1
ATOM 1273 O O . SER A 1 162 ? -13.386 -8.121 11.730 1.00 87.25 162 SER A O 1
ATOM 1275 N N . ARG A 1 163 ? -11.674 -9.532 12.151 1.00 89.31 163 ARG A N 1
ATOM 1276 C CA . ARG A 1 163 ? -11.255 -8.898 13.404 1.00 89.31 163 ARG A CA 1
ATOM 1277 C C . ARG A 1 163 ? -10.998 -7.405 13.214 1.00 89.31 163 ARG A C 1
ATOM 1279 O O . ARG A 1 163 ? -11.590 -6.588 13.903 1.00 89.31 163 ARG A O 1
ATOM 1286 N N . LEU A 1 164 ? -10.259 -7.029 12.166 1.00 90.69 164 LEU A N 1
ATOM 1287 C CA . LEU A 1 164 ? -10.016 -5.614 11.870 1.00 90.69 164 LEU A CA 1
ATOM 1288 C C . LEU A 1 164 ? -11.305 -4.840 11.533 1.00 90.69 164 LEU A C 1
ATOM 1290 O O . LEU A 1 164 ? -11.413 -3.652 11.831 1.00 90.69 164 LEU A O 1
ATOM 1294 N N . ALA A 1 165 ? -12.301 -5.485 10.918 1.00 90.69 165 ALA A N 1
ATOM 1295 C CA . ALA A 1 165 ? -13.584 -4.839 10.658 1.00 90.69 165 ALA A CA 1
ATOM 1296 C C . ALA A 1 165 ? -14.408 -4.626 11.941 1.00 90.69 165 ALA A C 1
ATOM 1298 O O . ALA A 1 165 ? -15.119 -3.619 12.017 1.00 90.69 165 ALA A O 1
ATOM 1299 N N . CYS A 1 166 ? -14.305 -5.533 12.921 1.00 88.75 166 CYS A N 1
ATOM 1300 C CA . CYS A 1 166 ? -14.872 -5.364 14.263 1.00 88.75 166 CYS A CA 1
ATOM 1301 C C . CYS A 1 166 ? -14.199 -4.198 14.989 1.00 88.75 166 CYS A C 1
ATOM 1303 O O . CYS A 1 166 ? -14.890 -3.242 15.332 1.00 88.75 166 CYS A O 1
ATOM 1305 N N . SER A 1 167 ? -12.866 -4.186 15.053 1.00 89.81 167 SER A N 1
ATOM 1306 C CA . SER A 1 167 ? -12.075 -3.099 15.644 1.00 89.81 167 SER A CA 1
ATOM 1307 C C . SER A 1 167 ? -12.413 -1.724 15.071 1.00 89.81 167 SER A C 1
ATOM 1309 O O . SER A 1 167 ? -12.613 -0.759 15.800 1.00 89.81 167 SER A O 1
ATOM 1311 N N . VAL A 1 168 ? -12.543 -1.612 13.745 1.00 91.06 168 VAL A N 1
ATOM 1312 C CA . VAL A 1 168 ? -12.943 -0.346 13.110 1.00 91.06 168 VAL A CA 1
ATOM 1313 C C . VAL A 1 168 ? -14.412 -0.019 13.371 1.00 91.06 168 VAL A C 1
ATOM 1315 O O . VAL A 1 168 ? -14.791 1.145 13.384 1.00 91.06 168 VAL A O 1
ATOM 1318 N N . GLN A 1 169 ? -15.293 -1.006 13.536 1.00 90.00 169 GLN A N 1
ATOM 1319 C CA . GLN A 1 169 ? -16.670 -0.720 13.932 1.00 90.00 169 GLN A CA 1
ATOM 1320 C C . GLN A 1 169 ? -16.751 -0.164 15.349 1.00 90.00 169 GLN A C 1
ATOM 1322 O O . GLN A 1 169 ? -17.513 0.774 15.559 1.00 90.00 169 GLN A O 1
ATOM 1327 N N . GLU A 1 170 ? -15.976 -0.726 16.264 1.00 89.25 170 GLU A N 1
ATOM 1328 C CA . GLU A 1 170 ? -15.905 -0.282 17.647 1.00 89.25 170 GLU A CA 1
ATOM 1329 C C . GLU A 1 170 ? -15.279 1.110 17.749 1.00 89.25 170 GLU A C 1
ATOM 1331 O O . GLU A 1 170 ? -15.921 2.015 18.268 1.00 89.25 170 GLU A O 1
ATOM 1336 N N . LEU A 1 171 ? -14.126 1.340 17.108 1.00 88.25 171 LEU A N 1
ATOM 1337 C CA . LEU A 1 171 ? -13.476 2.656 17.057 1.00 88.25 171 LEU A CA 1
ATOM 1338 C C . LEU A 1 171 ? -14.431 3.773 16.609 1.00 88.25 171 LEU A C 1
ATOM 1340 O O . LEU A 1 171 ? -14.403 4.873 17.148 1.00 88.25 171 LEU A O 1
ATOM 1344 N N . LEU A 1 172 ? -15.270 3.490 15.610 1.00 88.00 172 LEU A N 1
ATOM 1345 C CA . LEU A 1 172 ? -16.218 4.456 15.051 1.00 88.00 172 LEU A CA 1
ATOM 1346 C C . LEU A 1 172 ? -17.545 4.542 15.829 1.00 88.00 172 LEU A C 1
ATOM 1348 O O . LEU A 1 172 ? -18.378 5.383 15.495 1.00 88.00 172 LEU A O 1
ATOM 1352 N N . GLY A 1 173 ? -17.781 3.638 16.784 1.00 83.31 173 GLY A N 1
ATOM 1353 C CA . GLY A 1 173 ? -19.016 3.540 17.566 1.00 83.31 173 GLY A CA 1
ATOM 1354 C C . GLY A 1 173 ? -18.882 3.969 19.030 1.00 83.31 173 GLY A C 1
ATOM 1355 O O . GLY A 1 173 ? -19.896 4.285 19.648 1.00 83.31 173 GLY A O 1
ATOM 1356 N N . VAL A 1 174 ? -17.667 3.985 19.582 1.00 76.69 174 VAL A N 1
ATOM 1357 C CA . VAL A 1 174 ? -17.405 4.353 20.981 1.00 76.69 174 VAL A CA 1
ATOM 1358 C C . VAL A 1 174 ? -17.559 5.864 21.176 1.00 76.69 174 VAL A C 1
ATOM 1360 O O . VAL A 1 174 ? -16.927 6.653 20.477 1.00 76.69 174 VAL A O 1
ATOM 1363 N N . GLN A 1 175 ? -18.401 6.264 22.136 1.00 64.12 175 GLN A N 1
ATOM 1364 C CA . GLN A 1 175 ? -18.617 7.671 22.512 1.00 64.12 175 GLN A CA 1
ATOM 1365 C C . GLN A 1 175 ? -17.593 8.189 23.535 1.00 64.12 175 GLN A C 1
ATOM 1367 O O . GLN A 1 175 ? -17.432 9.398 23.666 1.00 64.12 175 GLN A O 1
ATOM 1372 N N . ASP A 1 176 ? -16.889 7.291 24.230 1.00 69.38 176 ASP A N 1
ATOM 1373 C CA . ASP A 1 176 ? -16.018 7.639 25.363 1.00 69.38 176 ASP A CA 1
ATOM 1374 C C . ASP A 1 176 ? -14.600 8.084 24.955 1.00 69.38 176 ASP A C 1
ATOM 1376 O O . ASP A 1 176 ? -13.851 8.606 25.779 1.00 69.38 176 ASP A O 1
ATOM 1380 N N . VAL A 1 177 ? -14.211 7.891 23.689 1.00 73.94 177 VAL A N 1
ATOM 1381 C CA . VAL A 1 177 ? -12.918 8.348 23.152 1.00 73.94 177 VAL A CA 1
ATOM 1382 C C . VAL A 1 177 ? -13.080 9.756 22.591 1.00 73.94 177 VAL A C 1
ATOM 1384 O O . VAL A 1 177 ? -14.086 10.059 21.946 1.00 73.94 177 VAL A O 1
ATOM 1387 N N . SER A 1 178 ? -12.078 10.619 22.797 1.00 82.94 178 SER A N 1
ATOM 1388 C CA . SER A 1 178 ? -12.130 11.976 22.260 1.00 82.94 178 SER A CA 1
ATOM 1389 C C . SER A 1 178 ? -12.329 11.930 20.731 1.00 82.94 178 SER A C 1
ATOM 1391 O O . SER A 1 178 ? -11.680 11.145 20.025 1.00 82.94 178 SER A O 1
ATOM 1393 N N . PRO A 1 179 ? -13.249 12.738 20.177 1.00 83.75 179 PRO A N 1
ATOM 1394 C CA . PRO A 1 179 ? -13.587 12.667 18.756 1.00 83.75 179 PRO A CA 1
ATOM 1395 C C . PRO A 1 179 ? -12.378 12.985 17.863 1.00 83.75 179 PRO A C 1
ATOM 1397 O O . PRO A 1 179 ? -12.266 12.457 16.756 1.00 83.75 179 PRO A O 1
ATOM 1400 N N . GLU A 1 180 ? -11.449 13.805 18.358 1.00 87.38 180 GLU A N 1
ATOM 1401 C CA . GLU A 1 180 ? -10.201 14.143 17.675 1.00 87.38 180 GLU A CA 1
ATOM 1402 C C . GLU A 1 180 ? -9.242 12.950 17.586 1.00 87.38 180 GLU A C 1
ATOM 1404 O O . GLU A 1 180 ? -8.684 12.697 16.515 1.00 87.38 180 GLU A O 1
ATOM 1409 N N . GLU A 1 181 ? -9.086 12.173 18.663 1.00 88.25 181 GLU A N 1
ATOM 1410 C CA . GLU A 1 181 ? -8.258 10.961 18.661 1.00 88.25 181 GLU A CA 1
ATOM 1411 C C . GLU A 1 181 ? -8.840 9.884 17.748 1.00 88.25 181 GLU A C 1
ATOM 1413 O O . GLU A 1 181 ? -8.108 9.294 16.950 1.00 88.25 181 GLU A O 1
ATOM 1418 N N . CYS A 1 182 ? -10.158 9.664 17.802 1.00 89.44 182 CYS A N 1
ATOM 1419 C CA . CYS A 1 182 ? -10.839 8.721 16.915 1.00 89.44 182 CYS A CA 1
ATOM 1420 C C . CYS A 1 182 ? -10.612 9.088 15.439 1.00 89.44 182 CYS A C 1
ATOM 1422 O O . CYS A 1 182 ? -10.242 8.240 14.619 1.00 89.44 182 CYS A O 1
ATOM 1424 N N . LEU A 1 183 ? -10.752 10.372 15.101 1.00 91.00 183 LEU A N 1
ATOM 1425 C CA . LEU A 1 183 ? -10.525 10.871 13.748 1.00 91.00 183 LEU A CA 1
ATOM 1426 C C . LEU A 1 183 ? -9.052 10.757 13.327 1.00 91.00 183 LEU A C 1
ATOM 1428 O O . LEU A 1 183 ? -8.768 10.392 12.183 1.00 91.00 183 LEU A O 1
ATOM 1432 N N . GLY A 1 184 ? -8.117 11.012 14.246 1.00 92.62 184 GLY A N 1
ATOM 1433 C CA . GLY A 1 184 ? -6.685 10.799 14.041 1.00 92.62 184 GLY A CA 1
ATOM 1434 C C . GLY A 1 184 ? -6.349 9.338 13.730 1.00 92.62 184 GLY A C 1
ATOM 1435 O O . GLY A 1 184 ? -5.713 9.059 12.713 1.00 92.62 184 GLY A O 1
ATOM 1436 N N . LEU A 1 185 ? -6.845 8.399 14.540 1.00 93.00 185 LEU A N 1
ATOM 1437 C CA . LEU A 1 185 ? -6.649 6.959 14.343 1.00 93.00 185 LEU A CA 1
ATOM 1438 C C . LEU A 1 185 ? -7.283 6.468 13.038 1.00 93.00 185 LEU A C 1
ATOM 1440 O O . LEU A 1 185 ? -6.656 5.715 12.294 1.00 93.00 185 LEU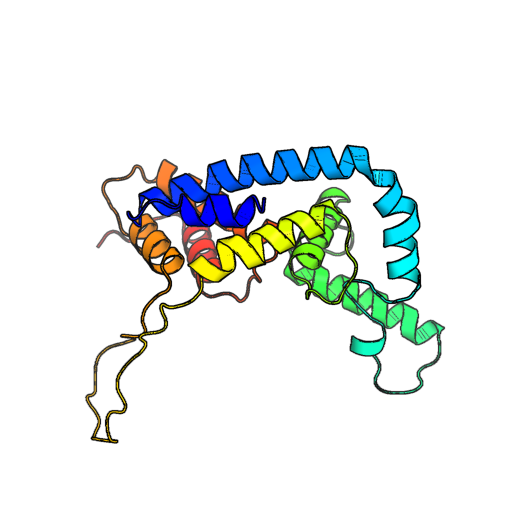 A O 1
ATOM 1444 N N . ALA A 1 186 ? -8.499 6.919 12.717 1.00 93.81 186 ALA A N 1
ATOM 1445 C CA . ALA A 1 186 ? -9.167 6.568 11.468 1.00 93.81 186 ALA A CA 1
ATOM 1446 C C . ALA A 1 186 ? -8.379 7.060 10.242 1.00 93.81 186 ALA A C 1
ATOM 1448 O O . ALA A 1 186 ? -8.237 6.319 9.265 1.00 93.81 186 ALA A O 1
ATOM 1449 N N . ARG A 1 187 ? -7.828 8.281 10.301 1.00 95.44 187 ARG A N 1
ATOM 1450 C CA . ARG A 1 187 ? -6.987 8.851 9.238 1.00 95.44 187 ARG A CA 1
ATOM 1451 C C . ARG A 1 187 ? -5.687 8.067 9.071 1.00 95.44 187 ARG A C 1
ATOM 1453 O O . ARG A 1 187 ? -5.355 7.682 7.950 1.00 95.44 187 ARG A O 1
ATOM 1460 N N . ASP A 1 188 ? -4.982 7.796 10.165 1.00 95.44 188 ASP A N 1
ATOM 1461 C CA . ASP A 1 188 ? -3.717 7.053 10.152 1.00 95.44 188 ASP A CA 1
ATOM 1462 C C . ASP A 1 188 ? -3.913 5.611 9.661 1.00 95.44 188 ASP A C 1
ATOM 1464 O O . ASP A 1 188 ? -3.108 5.098 8.876 1.00 95.44 188 ASP A O 1
ATOM 1468 N N . LEU A 1 189 ? -5.011 4.961 10.059 1.00 95.75 189 LEU A N 1
ATOM 1469 C CA . LEU A 1 189 ? -5.361 3.631 9.573 1.00 95.75 189 LEU A CA 1
ATOM 1470 C C . LEU A 1 189 ? -5.708 3.654 8.079 1.00 95.75 189 LEU A C 1
ATOM 1472 O O . LEU A 1 189 ? -5.229 2.802 7.332 1.00 95.75 189 LEU A O 1
ATOM 1476 N N . ALA A 1 190 ? -6.495 4.629 7.615 1.00 95.00 190 ALA A N 1
ATOM 1477 C CA . ALA A 1 190 ? -6.823 4.770 6.196 1.00 95.00 190 ALA A CA 1
ATOM 1478 C C . ALA A 1 190 ? -5.565 4.994 5.339 1.00 95.00 190 ALA A C 1
ATOM 1480 O O . ALA A 1 190 ? -5.406 4.352 4.296 1.00 95.00 190 ALA A O 1
ATOM 1481 N N . ALA A 1 191 ? -4.643 5.842 5.806 1.00 94.69 191 ALA A N 1
ATOM 1482 C CA . ALA A 1 191 ? -3.350 6.070 5.167 1.00 94.69 191 ALA A CA 1
ATOM 1483 C C . ALA A 1 191 ? -2.499 4.791 5.135 1.00 94.69 191 ALA A C 1
ATOM 1485 O O . ALA A 1 191 ? -1.953 4.443 4.088 1.00 94.69 191 ALA A O 1
ATOM 1486 N N . THR A 1 192 ? -2.454 4.048 6.245 1.00 96.31 192 THR A N 1
ATOM 1487 C CA . THR A 1 192 ? -1.750 2.760 6.347 1.00 96.31 192 THR A CA 1
ATOM 1488 C C . THR A 1 192 ? -2.294 1.745 5.342 1.00 96.31 192 THR A C 1
ATOM 1490 O O . THR A 1 192 ? -1.529 1.180 4.563 1.00 96.31 192 THR A O 1
ATOM 1493 N N . LEU A 1 193 ? -3.618 1.552 5.302 1.00 96.31 193 LEU A N 1
ATOM 1494 C CA . LEU A 1 193 ? -4.277 0.638 4.363 1.00 96.31 193 LEU A CA 1
ATOM 1495 C C . LEU A 1 193 ? -4.021 1.043 2.905 1.00 96.31 193 LEU A C 1
ATOM 1497 O O . LEU A 1 193 ? -3.834 0.180 2.050 1.00 96.31 193 LEU A O 1
ATOM 1501 N N . CYS A 1 194 ? -3.985 2.345 2.612 1.00 95.31 194 CYS A N 1
ATOM 1502 C CA . CYS A 1 194 ? -3.636 2.842 1.285 1.00 95.31 194 CYS A CA 1
ATOM 1503 C C . CYS A 1 194 ? -2.189 2.491 0.913 1.00 95.31 194 CYS A C 1
ATOM 1505 O O . CYS A 1 194 ? -1.960 1.883 -0.130 1.00 95.31 194 CYS A O 1
ATOM 1507 N N . ALA A 1 195 ? -1.234 2.810 1.793 1.00 95.88 195 ALA A N 1
ATOM 1508 C CA . ALA A 1 195 ? 0.195 2.628 1.552 1.00 95.88 195 ALA A CA 1
ATOM 1509 C C . ALA A 1 195 ? 0.575 1.164 1.290 1.00 95.88 195 ALA A C 1
ATOM 1511 O O . ALA A 1 195 ? 1.411 0.882 0.437 1.00 95.88 195 ALA A O 1
ATOM 1512 N N . ILE A 1 196 ? -0.064 0.224 1.986 1.00 96.56 196 ILE A N 1
ATOM 1513 C CA . ILE A 1 196 ? 0.182 -1.216 1.808 1.00 96.56 196 ILE A CA 1
ATOM 1514 C C . ILE A 1 196 ? -0.583 -1.823 0.625 1.00 96.56 196 ILE A C 1
ATOM 1516 O O . ILE A 1 196 ? -0.550 -3.033 0.427 1.00 96.56 196 ILE A O 1
ATOM 1520 N N . GLY A 1 197 ? -1.309 -1.016 -0.150 1.00 94.56 197 GLY A N 1
ATOM 1521 C CA . GLY A 1 197 ? -1.976 -1.487 -1.356 1.00 94.56 197 GLY A CA 1
ATOM 1522 C C . GLY A 1 197 ? -3.360 -2.111 -1.137 1.00 94.56 197 GLY A C 1
ATOM 1523 O O . GLY A 1 197 ? -3.801 -2.919 -1.959 1.00 94.56 197 GLY A O 1
ATOM 1524 N N . VAL A 1 198 ? -4.096 -1.738 -0.081 1.00 94.31 198 VAL A N 1
ATOM 1525 C CA . VAL A 1 198 ? -5.530 -2.072 0.029 1.00 94.31 198 VAL A CA 1
ATOM 1526 C C . VAL A 1 198 ? -6.339 -1.143 -0.880 1.00 94.31 198 VAL A C 1
ATOM 1528 O O . VAL A 1 198 ? -6.360 0.081 -0.713 1.00 94.31 198 VAL A O 1
ATOM 1531 N N . ARG A 1 199 ? -7.039 -1.737 -1.853 1.00 90.00 199 ARG A N 1
ATOM 1532 C CA . ARG A 1 199 ? -7.805 -1.010 -2.879 1.00 90.00 199 ARG A CA 1
ATOM 1533 C C . ARG A 1 199 ? -8.914 -0.145 -2.266 1.00 90.00 199 ARG A C 1
ATOM 1535 O O . ARG A 1 199 ? -9.590 -0.561 -1.327 1.00 90.00 199 ARG A O 1
ATOM 1542 N N . ASN A 1 200 ? -9.168 1.015 -2.870 1.00 86.94 200 ASN A N 1
ATOM 1543 C CA . ASN A 1 200 ? -10.285 1.918 -2.539 1.00 86.94 200 ASN A CA 1
ATOM 1544 C C . ASN A 1 200 ? -11.673 1.233 -2.591 1.00 86.94 200 ASN A C 1
ATOM 1546 O O . ASN A 1 200 ? -12.600 1.612 -1.882 1.00 86.94 200 ASN A O 1
ATOM 1550 N N . GLY A 1 201 ? -11.812 0.173 -3.394 1.00 86.62 201 GLY A N 1
ATOM 1551 C CA . GLY A 1 201 ? -13.017 -0.650 -3.474 1.00 86.62 201 GLY A CA 1
ATOM 1552 C C . GLY A 1 201 ? -13.325 -1.460 -2.207 1.00 86.62 201 GLY A C 1
ATOM 1553 O O . GLY A 1 201 ? -14.469 -1.886 -2.038 1.00 86.62 201 GLY A O 1
ATOM 1554 N N . HIS A 1 202 ? -12.343 -1.665 -1.323 1.00 90.50 202 HIS A N 1
ATOM 1555 C CA . HIS A 1 202 ? -12.478 -2.524 -0.150 1.00 90.50 202 HIS A CA 1
ATOM 1556 C C . HIS A 1 202 ? -13.504 -1.957 0.855 1.00 90.50 202 HIS A C 1
ATOM 1558 O O . HIS A 1 202 ? -13.421 -0.771 1.193 1.00 90.50 202 HIS A O 1
ATOM 1564 N N . PRO A 1 203 ? -14.436 -2.771 1.398 1.00 91.38 203 PRO A N 1
ATOM 1565 C CA . PRO A 1 203 ? -15.492 -2.291 2.296 1.00 91.38 203 PRO A CA 1
ATOM 1566 C C . PRO A 1 203 ? -14.974 -1.500 3.503 1.00 91.38 203 PRO A C 1
ATOM 1568 O O . PRO A 1 203 ? -15.556 -0.481 3.870 1.00 91.38 203 PRO A O 1
ATOM 1571 N N . LEU A 1 204 ? -13.849 -1.934 4.085 1.00 91.31 204 LEU A N 1
ATOM 1572 C CA . LEU A 1 204 ? -13.222 -1.249 5.218 1.00 91.31 204 LEU A CA 1
ATOM 1573 C C . LEU A 1 204 ? -12.718 0.155 4.854 1.00 91.31 204 LEU A C 1
ATOM 1575 O O . LEU A 1 204 ? -12.961 1.092 5.608 1.00 91.31 204 LEU A O 1
ATOM 1579 N N . ARG A 1 205 ? -12.073 0.318 3.686 1.00 91.38 205 ARG A N 1
ATOM 1580 C CA . ARG A 1 205 ? -11.605 1.636 3.227 1.00 91.38 205 ARG A CA 1
ATOM 1581 C C . ARG A 1 205 ? -12.779 2.560 2.958 1.00 91.38 205 ARG A C 1
ATOM 1583 O O . ARG A 1 205 ? -12.811 3.644 3.514 1.00 91.38 205 ARG A O 1
ATOM 1590 N N . LYS A 1 206 ? -13.809 2.083 2.252 1.00 92.38 206 LYS A N 1
ATOM 1591 C CA . LYS A 1 206 ? -15.036 2.866 2.027 1.00 92.38 206 LYS A CA 1
ATOM 1592 C C . LYS A 1 206 ? -15.680 3.342 3.329 1.00 92.38 206 LYS A C 1
ATOM 1594 O O . LYS A 1 206 ? -16.199 4.452 3.381 1.00 92.38 206 LYS A O 1
ATOM 1599 N N . LYS A 1 207 ? -15.671 2.506 4.373 1.00 91.69 207 LYS A N 1
ATOM 1600 C CA . LYS A 1 207 ? -16.211 2.866 5.690 1.00 91.69 207 LYS A CA 1
ATOM 1601 C C . LYS A 1 207 ? -15.394 3.980 6.353 1.00 91.69 207 LYS A C 1
ATOM 1603 O O . LYS A 1 207 ? -15.992 4.930 6.849 1.00 91.69 207 LYS A O 1
ATOM 1608 N N . LEU A 1 208 ? -14.064 3.879 6.323 1.00 92.31 208 LEU A N 1
ATOM 1609 C CA . LEU A 1 208 ? -13.158 4.905 6.849 1.00 92.31 208 LEU A CA 1
ATOM 1610 C C . LEU A 1 208 ? -13.253 6.207 6.043 1.00 92.31 208 LEU A C 1
ATOM 1612 O O . LEU A 1 208 ? -13.450 7.264 6.627 1.00 92.31 208 LEU A O 1
ATOM 1616 N N . ASP A 1 209 ? -13.215 6.134 4.714 1.00 91.44 209 ASP A N 1
ATOM 1617 C CA . ASP A 1 209 ? -13.308 7.304 3.833 1.00 91.44 209 ASP A CA 1
ATOM 1618 C C . ASP A 1 209 ? -14.650 8.029 4.016 1.00 91.44 209 ASP A C 1
ATOM 1620 O O . ASP A 1 209 ? -14.704 9.258 4.076 1.00 91.44 209 ASP A O 1
ATOM 1624 N N . LYS A 1 210 ? -15.747 7.276 4.185 1.00 91.62 210 LYS A N 1
ATOM 1625 C CA . LYS A 1 210 ? -17.054 7.847 4.527 1.00 91.62 210 LYS A CA 1
ATOM 1626 C C . LYS A 1 210 ? -17.007 8.577 5.866 1.00 91.62 210 LYS A C 1
ATOM 1628 O O . LYS A 1 210 ? -17.507 9.688 5.947 1.00 91.62 210 LYS A O 1
ATOM 1633 N N . PHE A 1 211 ? -16.406 7.981 6.893 1.00 90.06 211 PHE A N 1
ATOM 1634 C CA . PHE A 1 211 ? -16.278 8.622 8.202 1.00 90.06 211 PHE A CA 1
ATOM 1635 C C . PHE A 1 211 ? -15.469 9.926 8.119 1.00 90.06 211 PHE A C 1
ATOM 1637 O O . PHE A 1 211 ? -15.929 10.965 8.593 1.00 90.06 211 PHE A O 1
ATOM 1644 N N . LEU A 1 212 ? -14.325 9.891 7.428 1.00 90.56 212 LEU A N 1
ATOM 1645 C CA . LEU A 1 212 ? -13.428 11.036 7.248 1.00 90.56 212 LEU A CA 1
ATOM 1646 C C . LEU A 1 212 ? -14.053 12.173 6.427 1.00 90.56 212 LEU A C 1
ATOM 1648 O O . LEU A 1 212 ? -13.753 13.335 6.680 1.00 90.56 212 LEU A O 1
ATOM 1652 N N . THR A 1 213 ? -14.928 11.857 5.469 1.00 87.88 213 THR A N 1
ATOM 1653 C CA . THR A 1 213 ? -15.651 12.863 4.669 1.00 87.88 213 THR A CA 1
ATOM 1654 C C . THR A 1 213 ? -16.866 13.436 5.396 1.00 87.88 213 THR A C 1
ATOM 1656 O O . THR A 1 213 ? -17.179 14.608 5.217 1.00 87.88 213 THR A O 1
ATOM 1659 N N . THR A 1 214 ? -17.547 12.645 6.231 1.00 80.88 214 THR A N 1
ATOM 1660 C CA . THR A 1 214 ? -18.725 13.109 6.986 1.00 80.88 214 THR A CA 1
ATOM 1661 C C . THR A 1 214 ? -18.387 13.943 8.220 1.00 80.88 214 THR A C 1
ATOM 1663 O O . THR A 1 214 ? -19.263 14.629 8.734 1.00 80.88 214 THR A O 1
ATOM 1666 N N . GLY A 1 215 ? -17.143 13.900 8.703 1.00 63.66 215 GLY A N 1
ATOM 1667 C CA . GLY A 1 215 ? -16.630 14.825 9.715 1.00 63.66 215 GLY A CA 1
ATOM 1668 C C . GLY A 1 215 ? -17.324 14.828 11.084 1.00 63.66 215 GLY A C 1
ATOM 1669 O O . GLY A 1 215 ? -16.979 15.684 11.884 1.00 63.66 215 GLY A O 1
ATOM 1670 N N . THR A 1 216 ? -18.278 13.938 11.393 1.00 57.06 216 THR A N 1
ATOM 1671 C CA . THR A 1 216 ? -18.901 13.853 12.732 1.00 57.06 216 THR A CA 1
ATOM 1672 C C . THR A 1 216 ? -19.608 12.514 13.003 1.00 57.06 216 THR A C 1
ATOM 1674 O O . THR A 1 216 ? -20.162 11.903 12.080 1.00 57.06 216 THR A O 1
ATOM 1677 N N . PRO A 1 217 ? -19.635 12.064 14.276 1.00 45.25 217 PRO A N 1
ATOM 1678 C CA . PRO A 1 217 ? -20.506 10.991 14.738 1.00 45.25 217 PRO A CA 1
ATOM 1679 C C . PRO A 1 217 ? -21.969 11.436 14.645 1.00 45.25 217 PRO A C 1
ATOM 1681 O O . PRO A 1 217 ? -22.321 12.571 14.966 1.00 45.25 217 PRO A O 1
ATOM 1684 N N . LYS A 1 218 ? -22.843 10.532 14.199 1.00 36.22 218 LYS A N 1
ATOM 1685 C CA . LYS A 1 218 ? -24.287 10.748 14.284 1.00 36.22 218 LYS A CA 1
ATOM 1686 C C . LYS A 1 218 ? -24.689 10.737 15.758 1.00 36.22 218 LYS A C 1
ATOM 1688 O O . LYS A 1 218 ? -24.814 9.662 16.333 1.00 36.22 218 LYS A O 1
ATOM 1693 N N . CY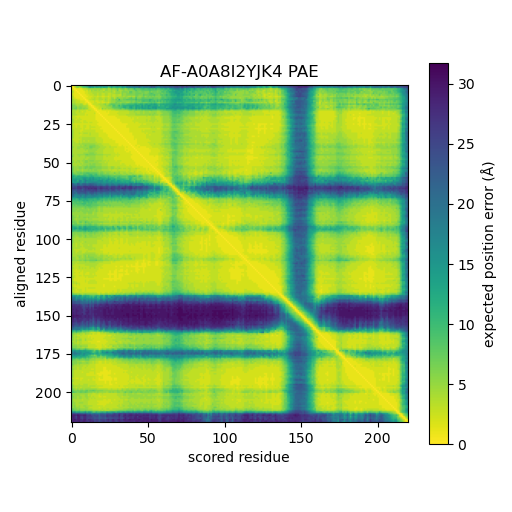S A 1 219 ? -24.913 11.914 16.333 1.00 33.09 219 CYS A N 1
ATOM 1694 C CA . CYS A 1 219 ? -25.766 12.056 17.505 1.00 33.09 219 CYS A CA 1
ATOM 1695 C C . CYS A 1 219 ? -27.194 11.664 17.102 1.00 33.09 219 CYS A C 1
ATOM 1697 O O . CYS A 1 219 ? -27.811 12.337 16.272 1.00 33.09 219 CYS A O 1
ATOM 1699 N N . LEU A 1 220 ? -27.688 10.563 17.660 1.00 31.39 220 LEU A N 1
ATOM 1700 C CA . LEU A 1 220 ? -29.107 10.340 17.920 1.00 31.39 220 LEU A CA 1
ATOM 1701 C C . LEU A 1 220 ? -29.241 10.054 19.410 1.00 31.39 220 LEU A C 1
ATOM 1703 O O . LEU A 1 220 ? -28.440 9.223 19.894 1.00 31.39 220 LEU A O 1
#